Protein AF-R5EX04-F1 (afdb_monomer_lite)

Radius of gyration: 24.16 Å; chains: 1; bounding box: 54×34×75 Å

Structure (mmCIF, N/CA/C/O backbone):
data_AF-R5EX04-F1
#
_entry.id   AF-R5EX04-F1
#
loop_
_atom_site.group_PDB
_atom_site.id
_atom_site.type_symbol
_atom_site.label_atom_id
_atom_site.label_alt_id
_atom_site.label_comp_id
_atom_site.label_asym_id
_atom_site.label_entity_id
_atom_site.label_seq_id
_atom_site.pdbx_PDB_ins_code
_atom_site.Cartn_x
_atom_site.Cartn_y
_atom_site.Cartn_z
_atom_site.occupancy
_atom_site.B_iso_or_equiv
_atom_site.auth_seq_id
_atom_site.auth_comp_id
_atom_site.auth_asym_id
_atom_site.auth_atom_id
_atom_site.pdbx_PDB_model_num
ATOM 1 N N . MET A 1 1 ? -19.124 -21.728 32.847 1.00 30.69 1 MET A N 1
ATOM 2 C CA . MET A 1 1 ? -18.753 -20.774 33.914 1.00 30.69 1 MET A CA 1
ATOM 3 C C . MET A 1 1 ? -17.650 -19.869 33.373 1.00 30.69 1 MET A C 1
ATOM 5 O O . MET A 1 1 ? -16.555 -20.354 33.131 1.00 30.69 1 MET A O 1
ATOM 9 N N . ARG A 1 2 ? -17.953 -18.605 33.055 1.00 25.19 2 ARG A N 1
ATOM 10 C CA . ARG A 1 2 ? -16.965 -17.617 32.587 1.00 25.19 2 ARG A CA 1
ATOM 11 C C . ARG A 1 2 ? -17.004 -16.431 33.539 1.00 25.19 2 ARG A C 1
ATOM 13 O O . ARG A 1 2 ? -18.057 -15.840 33.743 1.00 25.19 2 ARG A O 1
ATOM 20 N N . PHE A 1 3 ? -15.861 -16.160 34.154 1.00 28.59 3 PHE A N 1
ATOM 21 C CA . PHE A 1 3 ? -15.662 -15.040 35.058 1.00 28.59 3 PHE A CA 1
ATOM 22 C C . PHE A 1 3 ? -15.742 -13.732 34.270 1.00 28.59 3 PHE A C 1
ATOM 24 O O . PHE A 1 3 ? -14.976 -13.536 33.329 1.00 28.59 3 PHE A O 1
ATOM 31 N N . ILE A 1 4 ? -16.628 -12.830 34.685 1.00 27.25 4 ILE A N 1
ATOM 32 C CA . ILE A 1 4 ? -16.554 -11.414 34.334 1.00 27.25 4 ILE A CA 1
ATOM 33 C C . ILE A 1 4 ? -16.257 -10.697 35.648 1.00 27.25 4 ILE A C 1
ATOM 35 O O . ILE A 1 4 ? -17.147 -10.425 36.448 1.00 27.25 4 ILE A O 1
ATOM 39 N N . TYR A 1 5 ? -14.972 -10.461 35.915 1.00 30.53 5 TYR A N 1
ATOM 40 C CA . TYR A 1 5 ? -14.568 -9.501 36.945 1.00 30.53 5 TYR A CA 1
ATOM 41 C C . TYR A 1 5 ? -15.191 -8.154 36.613 1.00 30.53 5 TYR A C 1
ATOM 43 O O . TYR A 1 5 ? -15.241 -7.865 35.427 1.00 30.53 5 TYR A O 1
ATOM 51 N N . SER A 1 6 ? -15.581 -7.360 37.619 1.00 36.94 6 SER A N 1
ATOM 52 C CA . SER A 1 6 ? -15.947 -5.920 37.619 1.00 36.94 6 SER A CA 1
ATOM 53 C C . SER A 1 6 ? -14.731 -5.046 38.022 1.00 36.94 6 SER A C 1
ATOM 55 O O . SER A 1 6 ? -13.766 -5.618 38.525 1.00 36.94 6 SER A O 1
ATOM 57 N N . ILE A 1 7 ? -14.758 -3.724 37.739 1.00 32.72 7 ILE A N 1
ATOM 58 C CA . ILE A 1 7 ? -13.859 -2.598 38.140 1.00 32.72 7 ILE A CA 1
ATOM 59 C C . ILE A 1 7 ? -13.270 -1.769 36.965 1.00 32.72 7 ILE A C 1
ATOM 61 O O . ILE A 1 7 ? -12.387 -2.266 36.270 1.00 32.72 7 ILE A O 1
ATOM 65 N N . LYS A 1 8 ? -13.799 -0.532 36.831 1.00 39.31 8 LYS A N 1
ATOM 66 C CA . LYS A 1 8 ? -13.327 0.749 36.227 1.00 39.31 8 LYS A CA 1
ATOM 67 C C . LYS A 1 8 ? -12.590 0.722 34.868 1.00 39.31 8 LYS A C 1
ATOM 69 O O . LYS A 1 8 ? -11.601 0.019 34.725 1.00 39.31 8 LYS A O 1
ATOM 74 N N . ASP A 1 9 ? -13.107 1.507 33.915 1.00 49.56 9 ASP A N 1
ATOM 75 C CA . ASP A 1 9 ? -12.628 1.763 32.540 1.00 49.56 9 ASP A CA 1
ATOM 76 C C . ASP A 1 9 ? -12.373 0.488 31.720 1.00 49.56 9 ASP A C 1
ATOM 78 O O . ASP A 1 9 ? -11.258 -0.025 31.630 1.00 49.56 9 ASP A O 1
ATOM 82 N N . ARG A 1 10 ? -13.432 -0.098 31.152 1.00 62.53 10 ARG A N 1
ATOM 83 C CA . ARG A 1 10 ? -13.381 -1.468 30.622 1.00 62.53 10 ARG A CA 1
ATOM 84 C C . ARG A 1 10 ? -13.646 -1.539 29.135 1.00 62.53 10 ARG A C 1
ATOM 86 O O . ARG A 1 10 ? -14.784 -1.394 28.710 1.00 62.53 10 ARG A O 1
ATOM 93 N N . CYS A 1 11 ? -12.597 -1.887 28.393 1.00 66.94 11 CYS A N 1
ATOM 94 C CA . CYS A 1 11 ? -12.713 -2.597 27.126 1.00 66.94 11 CYS A CA 1
ATOM 95 C C . CYS A 1 11 ? -12.730 -4.110 27.408 1.00 66.94 11 CYS A C 1
ATOM 97 O O . CYS A 1 11 ? -11.732 -4.671 27.875 1.00 66.94 11 CYS A O 1
ATOM 99 N N . ILE A 1 12 ? -13.846 -4.786 27.133 1.00 70.25 12 ILE A N 1
ATOM 100 C CA . ILE A 1 12 ? -13.977 -6.244 27.290 1.00 70.25 12 ILE A CA 1
ATOM 101 C C . ILE A 1 12 ? -14.098 -6.885 25.911 1.00 70.25 12 ILE A C 1
ATOM 103 O O . ILE A 1 12 ? -14.945 -6.499 25.113 1.00 70.25 12 ILE A O 1
ATOM 107 N N . TYR A 1 13 ? -13.258 -7.888 25.643 1.00 65.44 13 TYR A N 1
ATOM 108 C CA . TYR A 1 13 ? -13.402 -8.727 24.456 1.00 65.44 13 TYR A CA 1
ATOM 109 C C . TYR A 1 13 ? -14.338 -9.902 24.738 1.00 65.44 13 TYR A C 1
ATOM 111 O O . TYR A 1 13 ? -14.051 -10.752 25.590 1.00 65.44 13 TYR A O 1
ATOM 119 N N . THR A 1 14 ? -15.423 -9.987 23.975 1.00 68.19 14 THR A N 1
ATOM 120 C CA . THR A 1 14 ? -16.420 -11.051 24.083 1.00 68.19 14 THR A CA 1
ATOM 121 C C . THR A 1 14 ? -16.248 -12.030 22.927 1.00 68.19 14 THR A C 1
ATOM 123 O O . THR A 1 14 ? -16.808 -11.859 2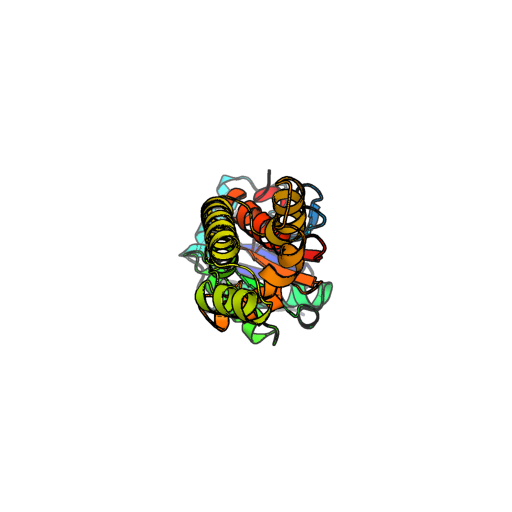1.848 1.00 68.19 14 THR A O 1
ATOM 126 N N . GLN A 1 15 ? -15.498 -13.111 23.173 1.00 61.12 15 GLN A N 1
ATOM 127 C CA . GLN A 1 15 ? -15.142 -14.122 22.163 1.00 61.12 15 GLN A CA 1
ATOM 128 C C . GLN A 1 15 ? -16.352 -14.777 21.468 1.00 61.12 15 GLN A C 1
ATOM 130 O O . GLN A 1 15 ? -16.234 -15.216 20.333 1.00 61.12 15 GLN A O 1
ATOM 135 N N . ILE A 1 16 ? -17.507 -14.877 22.138 1.00 63.66 16 ILE A N 1
ATOM 136 C CA . ILE A 1 16 ? -18.717 -15.493 21.555 1.00 63.66 16 ILE A CA 1
ATOM 137 C C . ILE A 1 16 ? -19.293 -14.617 20.435 1.00 63.66 16 ILE A C 1
ATOM 139 O O . ILE A 1 16 ? -19.845 -15.140 19.475 1.00 63.66 16 ILE A O 1
ATOM 143 N N . LEU A 1 17 ? -19.143 -13.297 20.554 1.00 59.22 17 LEU A N 1
ATOM 144 C CA . LEU A 1 17 ? -19.713 -12.317 19.633 1.00 59.22 17 LEU A CA 1
ATOM 145 C C . LEU A 1 17 ? -18.655 -11.700 18.706 1.00 59.22 17 LEU A C 1
ATOM 147 O O . LEU A 1 17 ? -19.006 -10.862 17.884 1.00 59.22 17 LEU A O 1
ATOM 151 N N . ASN A 1 18 ? -17.375 -12.085 18.851 1.00 67.94 18 ASN A N 1
ATOM 152 C CA . ASN A 1 18 ? -16.225 -11.401 18.245 1.00 67.94 18 ASN A CA 1
ATOM 153 C C . ASN A 1 18 ? -16.370 -9.871 18.348 1.00 67.94 18 ASN A C 1
ATOM 155 O O . ASN A 1 18 ? -16.254 -9.154 17.356 1.00 67.94 18 ASN A O 1
ATOM 159 N N . ALA A 1 19 ? -16.681 -9.392 19.554 1.00 72.38 19 ALA A N 1
ATOM 160 C CA . ALA A 1 19 ? -17.053 -8.007 19.799 1.00 72.38 19 ALA A CA 1
ATOM 161 C C . ALA A 1 19 ? -16.239 -7.385 20.935 1.00 72.38 19 ALA A C 1
ATOM 163 O O . ALA A 1 19 ? -15.812 -8.088 21.859 1.00 72.38 19 ALA A O 1
ATOM 164 N N . PHE A 1 20 ? -16.069 -6.066 20.876 1.00 76.00 20 PHE A N 1
ATOM 165 C CA . PHE A 1 20 ? -15.473 -5.274 21.952 1.00 76.00 20 PHE A CA 1
ATOM 166 C C . PHE A 1 20 ? -16.528 -4.383 22.588 1.00 76.00 20 PHE A C 1
ATOM 168 O O . PHE A 1 20 ? -17.275 -3.716 21.878 1.00 76.00 20 PHE A O 1
ATOM 175 N N . GLU A 1 21 ? -16.584 -4.387 23.915 1.00 77.44 21 GLU A N 1
ATOM 176 C CA . GLU A 1 21 ? -17.534 -3.605 24.703 1.00 77.44 21 GLU A CA 1
ATOM 177 C C . GLU A 1 21 ? -16.802 -2.528 25.499 1.00 77.44 21 GLU A C 1
ATOM 179 O O . GLU A 1 21 ? -15.841 -2.847 26.203 1.00 77.44 21 GLU A O 1
ATOM 184 N N . PHE A 1 22 ? -17.273 -1.282 25.400 1.00 75.81 22 PHE A N 1
ATOM 185 C CA . PHE A 1 22 ? -16.711 -0.114 26.082 1.00 75.81 22 PHE A CA 1
ATOM 186 C C . PHE A 1 22 ? -17.739 0.514 27.019 1.00 75.81 22 PHE A C 1
ATOM 188 O O . PHE A 1 22 ? -18.866 0.790 26.610 1.00 75.81 22 PHE A O 1
ATOM 195 N N . ASP A 1 23 ? -17.330 0.781 28.257 1.00 74.38 23 ASP A N 1
ATOM 196 C CA . ASP A 1 23 ? -18.069 1.599 29.224 1.00 74.38 23 ASP A CA 1
ATOM 197 C C . ASP A 1 23 ? -17.293 2.903 29.448 1.00 74.38 23 ASP A C 1
ATOM 199 O O . ASP A 1 23 ? -16.261 2.879 30.115 1.00 74.38 23 ASP A O 1
ATOM 203 N N . LEU A 1 24 ? -17.746 4.002 28.828 1.00 70.50 24 LEU A N 1
ATOM 204 C CA . LEU A 1 24 ? -17.022 5.285 28.792 1.00 70.50 24 LEU A CA 1
ATOM 205 C C . LEU A 1 24 ? -17.552 6.341 29.774 1.00 70.50 24 LEU A C 1
ATOM 207 O O . LEU A 1 24 ? -16.845 7.299 30.073 1.00 70.50 24 LEU A O 1
ATOM 211 N N . GLU A 1 25 ? -18.808 6.236 30.220 1.00 65.19 25 GLU A N 1
ATOM 212 C CA . GLU A 1 25 ? -19.460 7.306 30.999 1.00 65.19 25 GLU A CA 1
ATOM 213 C C . GLU A 1 25 ? -19.629 6.965 32.483 1.00 65.19 25 GLU A C 1
ATOM 215 O O . GLU A 1 25 ? -19.899 7.872 33.268 1.00 65.19 25 GLU A O 1
ATOM 220 N N . HIS A 1 26 ? -19.471 5.695 32.884 1.00 61.34 26 HIS A N 1
ATOM 221 C CA . HIS A 1 26 ? -19.483 5.233 34.283 1.00 61.34 26 HIS A CA 1
ATOM 222 C C . HIS A 1 26 ? -20.632 5.784 35.151 1.00 61.34 26 HIS A C 1
ATOM 224 O O . HIS A 1 26 ? -20.524 5.858 36.376 1.00 61.34 26 HIS A O 1
ATOM 230 N N . ASN A 1 27 ? -21.751 6.175 34.536 1.00 58.12 27 ASN A N 1
ATOM 231 C CA . ASN A 1 27 ? -22.823 6.935 35.182 1.00 58.12 27 ASN A CA 1
ATOM 232 C C . ASN A 1 27 ? -23.981 6.048 35.670 1.00 58.12 27 ASN A C 1
ATOM 234 O O . ASN A 1 27 ? -25.066 6.545 35.960 1.00 58.12 27 ASN A O 1
ATOM 238 N N . GLY A 1 28 ? -23.781 4.728 35.732 1.00 46.47 28 GLY A N 1
ATOM 239 C CA . GLY A 1 28 ? -24.810 3.764 36.137 1.00 46.47 28 GLY A CA 1
ATOM 240 C C . GLY A 1 28 ? -25.895 3.505 35.083 1.00 46.47 28 GLY A C 1
ATOM 241 O O . GLY A 1 28 ? -26.662 2.558 35.234 1.00 46.47 28 GLY A O 1
ATOM 242 N N . THR A 1 29 ? -25.921 4.273 33.990 1.00 49.56 29 THR A N 1
ATOM 243 C CA . THR A 1 29 ? -26.667 3.935 32.776 1.00 49.56 29 THR A CA 1
ATOM 244 C C . THR A 1 29 ? -25.702 3.165 31.885 1.00 49.56 29 THR A C 1
ATOM 246 O O . THR A 1 29 ? -24.691 3.715 31.457 1.00 49.56 29 THR A O 1
ATOM 249 N N . ILE A 1 30 ? -25.956 1.879 31.642 1.00 50.09 30 ILE A N 1
ATOM 250 C CA . ILE A 1 30 ? -25.080 1.041 30.812 1.00 50.09 30 ILE A CA 1
ATOM 251 C C . ILE A 1 30 ? -25.206 1.511 29.356 1.00 50.09 30 ILE A C 1
ATOM 253 O O . ILE A 1 30 ? -25.991 0.976 28.579 1.00 50.09 30 ILE A O 1
ATOM 257 N N . LYS A 1 31 ? -24.460 2.551 28.981 1.00 59.53 31 LYS A N 1
ATOM 258 C CA . LYS A 1 31 ? -24.212 2.900 27.583 1.00 59.53 31 LYS A CA 1
ATOM 259 C C . LYS A 1 31 ? -22.979 2.136 27.135 1.00 59.53 31 LYS A C 1
ATOM 261 O O . LYS A 1 31 ? -21.886 2.687 27.034 1.00 59.53 31 LYS A O 1
ATOM 266 N N . THR A 1 32 ? -23.156 0.834 26.949 1.00 66.44 32 THR A N 1
ATOM 267 C CA . THR A 1 32 ? -22.117 -0.001 26.359 1.00 66.44 32 THR A CA 1
ATOM 268 C C . THR A 1 32 ? -22.063 0.284 24.871 1.00 66.44 32 THR A C 1
ATOM 270 O O . THR A 1 32 ? -23.057 0.118 24.169 1.00 66.44 32 THR A O 1
ATOM 273 N N . ILE A 1 33 ? -20.897 0.697 24.388 1.00 72.94 33 ILE A N 1
ATOM 274 C CA . ILE A 1 33 ? -20.631 0.745 22.955 1.00 72.94 33 ILE A CA 1
ATOM 275 C C . ILE A 1 33 ? -20.093 -0.619 22.560 1.00 72.94 33 ILE A C 1
ATOM 277 O O . ILE A 1 33 ? -19.127 -1.092 23.163 1.00 72.94 33 ILE A O 1
ATOM 281 N N . ARG A 1 34 ? -20.712 -1.248 21.561 1.00 76.62 34 ARG A N 1
ATOM 282 C CA . ARG A 1 34 ? -20.235 -2.510 21.007 1.00 76.62 34 ARG A CA 1
ATOM 283 C C . ARG A 1 34 ? -19.673 -2.305 19.605 1.00 76.62 34 ARG A C 1
ATOM 285 O O . ARG A 1 34 ? -20.347 -1.759 18.736 1.00 76.62 34 ARG A O 1
ATOM 292 N N . LEU A 1 35 ? -18.453 -2.794 19.402 1.00 75.31 35 LEU A N 1
ATOM 293 C CA . LEU A 1 35 ? -17.852 -2.986 18.087 1.00 75.31 35 LEU A CA 1
ATOM 294 C C . LEU A 1 35 ? -18.138 -4.408 17.598 1.00 75.31 35 LEU A C 1
ATOM 296 O O . LEU A 1 35 ? -17.846 -5.366 18.314 1.00 75.31 35 LEU A O 1
ATOM 300 N N . THR A 1 36 ? -18.684 -4.554 16.394 1.00 77.62 36 THR A N 1
ATOM 301 C CA . THR A 1 36 ? -19.058 -5.838 15.777 1.00 77.62 36 THR A CA 1
ATOM 302 C C . THR A 1 36 ? -18.332 -6.035 14.453 1.00 77.62 36 THR A C 1
ATOM 304 O O . THR A 1 36 ? -18.036 -5.067 13.765 1.00 77.62 36 THR A O 1
ATOM 307 N N . LYS A 1 37 ? -18.021 -7.279 14.080 1.00 82.69 37 LYS A N 1
ATOM 308 C CA . LYS A 1 37 ? -17.374 -7.576 12.792 1.00 82.69 37 LYS A CA 1
ATOM 309 C C . LYS A 1 37 ? -18.297 -7.202 11.623 1.00 82.69 37 LYS A C 1
ATOM 311 O O . LYS A 1 37 ? -19.444 -7.644 11.593 1.00 82.69 37 LYS A O 1
ATOM 316 N N . GLU A 1 38 ? -17.773 -6.486 10.635 1.00 83.06 38 GLU A N 1
ATOM 317 C CA . GLU A 1 38 ? -18.432 -6.223 9.352 1.00 83.06 38 GLU A CA 1
ATOM 318 C C . GLU A 1 38 ? -17.493 -6.570 8.193 1.00 83.06 38 GLU A C 1
ATOM 320 O O . GLU A 1 38 ? -16.288 -6.319 8.257 1.00 83.06 38 GLU A O 1
ATOM 325 N N . ILE A 1 39 ? -18.060 -7.184 7.154 1.00 85.38 39 ILE A N 1
ATOM 326 C CA . ILE A 1 39 ? -17.364 -7.500 5.910 1.00 85.38 39 ILE A CA 1
ATOM 327 C C . ILE A 1 39 ? -18.203 -6.940 4.771 1.00 85.38 39 ILE A C 1
ATOM 329 O O . ILE A 1 39 ? -19.374 -7.298 4.649 1.00 85.38 39 ILE A O 1
ATOM 333 N N . ASP A 1 40 ? -17.600 -6.093 3.948 1.00 85.12 40 ASP A N 1
ATOM 334 C CA . ASP A 1 40 ? -18.248 -5.451 2.810 1.00 85.12 40 ASP A CA 1
ATOM 335 C C . ASP A 1 40 ? -17.366 -5.578 1.567 1.00 85.12 40 ASP A C 1
ATOM 337 O O . ASP A 1 40 ? -16.166 -5.315 1.607 1.00 85.12 40 ASP A O 1
ATOM 341 N N . MET A 1 41 ? -17.961 -5.938 0.433 1.00 84.88 41 MET A N 1
ATOM 342 C CA . MET A 1 41 ? -17.296 -5.852 -0.866 1.00 84.88 41 MET A CA 1
ATOM 343 C C . MET A 1 41 ? -17.619 -4.491 -1.487 1.00 84.88 41 MET A C 1
ATOM 345 O O . MET A 1 41 ? -18.794 -4.153 -1.636 1.00 84.88 41 MET A O 1
ATOM 349 N N . ILE A 1 42 ? -16.597 -3.697 -1.829 1.00 80.38 42 ILE A N 1
ATOM 350 C CA . ILE A 1 42 ? -16.790 -2.363 -2.422 1.00 80.38 42 ILE A CA 1
ATOM 351 C C . ILE A 1 42 ? -16.103 -2.297 -3.787 1.00 80.38 42 ILE A C 1
ATOM 353 O O . ILE A 1 42 ? -14.888 -2.125 -3.899 1.00 80.38 42 ILE A O 1
ATOM 357 N N . ASP A 1 43 ? -16.914 -2.363 -4.840 1.00 78.00 43 ASP A N 1
ATOM 358 C CA . ASP A 1 43 ? -16.443 -2.375 -6.230 1.00 78.00 43 ASP A CA 1
ATOM 359 C C . ASP A 1 43 ? -15.933 -1.016 -6.723 1.00 78.00 43 ASP A C 1
ATOM 361 O O . ASP A 1 43 ? -15.168 -0.959 -7.685 1.00 78.00 43 ASP A O 1
ATOM 365 N N . ALA A 1 44 ? -16.292 0.085 -6.049 1.00 75.81 44 ALA A N 1
ATOM 366 C CA . ALA A 1 44 ? -15.849 1.437 -6.410 1.00 75.81 44 ALA A CA 1
ATOM 367 C C . ALA A 1 44 ? -14.313 1.602 -6.416 1.00 75.81 44 ALA A C 1
ATOM 369 O O . ALA A 1 44 ? -13.801 2.540 -7.027 1.00 75.81 44 ALA A O 1
ATOM 370 N N . TYR A 1 45 ? -13.581 0.681 -5.776 1.00 69.06 45 TYR A N 1
ATOM 371 C CA . TYR A 1 45 ? -12.114 0.637 -5.737 1.00 69.06 45 TYR A CA 1
ATOM 372 C C . TYR A 1 45 ? -11.502 -0.518 -6.549 1.00 69.06 45 TYR A C 1
ATOM 374 O O . TYR A 1 45 ? -10.299 -0.760 -6.438 1.00 69.06 45 TYR A O 1
ATOM 382 N N . ALA A 1 46 ? -12.311 -1.195 -7.381 1.00 70.12 46 ALA A N 1
ATOM 383 C CA . ALA A 1 46 ? -12.023 -2.466 -8.058 1.00 70.12 46 ALA A CA 1
ATOM 384 C C . ALA A 1 46 ? -11.745 -3.601 -7.056 1.00 70.12 46 ALA A C 1
ATOM 386 O O . ALA A 1 46 ? -11.007 -3.394 -6.096 1.00 70.12 46 ALA A O 1
ATOM 387 N N . PRO A 1 47 ? -12.325 -4.795 -7.258 1.00 78.69 47 PRO A N 1
ATOM 388 C CA . PRO A 1 47 ? -12.832 -5.652 -6.184 1.00 78.69 47 PRO A CA 1
ATOM 389 C C . PRO A 1 47 ? -11.909 -5.658 -4.962 1.00 78.69 47 PRO A C 1
ATOM 391 O O . PRO A 1 47 ? -10.798 -6.192 -4.990 1.00 78.69 47 PRO A O 1
ATOM 394 N N . CYS A 1 48 ? -12.360 -4.953 -3.927 1.00 86.31 48 CYS A N 1
ATOM 395 C CA . CYS A 1 48 ? -11.722 -4.899 -2.624 1.00 86.31 48 CYS A CA 1
ATOM 396 C C . CYS A 1 48 ? -12.722 -5.453 -1.618 1.00 86.31 48 CYS A C 1
ATOM 398 O O . CYS A 1 48 ? -13.881 -5.023 -1.584 1.00 86.31 48 CYS A O 1
ATOM 400 N N . THR A 1 49 ? -12.258 -6.377 -0.788 1.00 88.62 49 THR A N 1
ATOM 401 C CA . THR A 1 49 ? -13.041 -6.874 0.339 1.00 88.62 49 THR A CA 1
ATOM 402 C C . THR A 1 49 ? -12.566 -6.149 1.576 1.00 88.62 49 THR A C 1
ATOM 404 O O . THR A 1 49 ? -11.407 -6.243 1.974 1.00 88.62 49 THR A O 1
ATOM 407 N N . PHE A 1 50 ? -13.469 -5.405 2.184 1.00 87.06 50 PHE A N 1
ATOM 408 C CA . PHE A 1 50 ? -13.215 -4.697 3.413 1.00 87.06 50 PHE A CA 1
ATOM 409 C C . PHE A 1 50 ? -13.677 -5.545 4.580 1.00 87.06 50 PHE A C 1
ATOM 411 O O . PHE A 1 50 ? -14.791 -6.057 4.588 1.00 87.06 50 PHE A O 1
ATOM 418 N N . PHE A 1 51 ? -12.815 -5.677 5.571 1.00 86.31 51 PHE A N 1
ATOM 419 C CA . PHE A 1 51 ? -13.075 -6.409 6.793 1.00 86.31 51 PHE A CA 1
ATOM 420 C C . PHE A 1 51 ? -12.720 -5.491 7.953 1.00 86.31 51 PHE A C 1
ATOM 422 O O . PHE A 1 51 ? -11.630 -4.932 7.995 1.00 86.31 51 PHE A O 1
ATOM 429 N N . GLY A 1 52 ? -13.605 -5.327 8.923 1.00 84.69 52 GLY A N 1
ATOM 430 C CA . GLY A 1 52 ? -13.318 -4.456 10.054 1.00 84.69 52 GLY A CA 1
ATOM 431 C C . GLY A 1 52 ? -14.336 -4.589 11.163 1.00 84.69 52 GLY A C 1
ATOM 432 O O . GLY A 1 52 ? -15.123 -5.537 11.209 1.00 84.69 52 GLY A O 1
ATOM 433 N N . TYR A 1 53 ? -14.308 -3.623 12.069 1.00 80.62 53 TYR A N 1
ATOM 434 C CA . TYR A 1 53 ? -15.233 -3.552 13.190 1.00 80.62 53 TYR A CA 1
ATOM 435 C C . TYR A 1 53 ? -16.134 -2.336 13.039 1.00 80.62 53 TYR A C 1
ATOM 437 O O . TYR A 1 53 ? -15.619 -1.235 13.019 1.00 80.62 53 TYR A O 1
ATOM 445 N N . LYS A 1 54 ? -17.454 -2.498 13.004 1.00 82.19 54 LYS A N 1
ATOM 446 C CA . LYS A 1 54 ? -18.407 -1.383 13.037 1.00 82.19 54 LYS A CA 1
ATOM 447 C C . LYS A 1 54 ? -18.958 -1.127 14.426 1.00 82.19 54 LYS A C 1
ATOM 449 O O . LYS A 1 54 ? -19.141 -2.070 15.201 1.00 82.19 54 LYS A O 1
ATOM 454 N N . PHE A 1 55 ? -19.324 0.115 14.703 1.00 81.44 55 PHE A N 1
ATOM 455 C CA . PHE A 1 55 ? -20.217 0.420 15.818 1.00 81.44 55 PHE A CA 1
ATOM 456 C C . PHE A 1 55 ? -21.616 -0.176 15.575 1.00 81.44 55 PHE A C 1
ATOM 458 O O . PHE A 1 55 ? -22.063 -0.283 14.434 1.00 81.44 55 PHE A O 1
ATOM 465 N N . GLU A 1 56 ? -22.321 -0.577 16.638 1.00 82.25 56 GLU A N 1
ATOM 466 C CA . GLU A 1 56 ? -23.751 -0.910 16.529 1.00 82.25 56 GLU A CA 1
ATOM 467 C C . GLU A 1 56 ? -24.559 0.293 15.995 1.00 82.25 56 GLU A C 1
ATOM 469 O O . GLU A 1 56 ? -24.283 1.446 16.336 1.00 82.25 56 GLU A O 1
ATOM 474 N N . ASP A 1 57 ? -25.589 0.021 15.186 1.00 79.69 57 ASP A N 1
ATOM 475 C CA . ASP A 1 57 ? -26.307 1.040 14.399 1.00 79.69 57 ASP A CA 1
ATOM 476 C C . ASP A 1 57 ? -26.900 2.182 15.250 1.00 79.69 57 ASP A C 1
ATOM 478 O O . ASP A 1 57 ? -27.010 3.318 14.792 1.00 79.69 57 ASP A O 1
ATOM 482 N N . ASN A 1 58 ? -27.232 1.902 16.515 1.00 81.44 58 ASN A N 1
ATOM 483 C CA . ASN A 1 58 ? -27.879 2.844 17.434 1.00 81.44 58 ASN A CA 1
ATOM 484 C C . ASN A 1 58 ? -26.902 3.713 18.247 1.00 81.44 58 ASN A C 1
ATOM 486 O O . ASN A 1 58 ? -27.338 4.455 19.128 1.00 81.44 58 ASN A O 1
ATOM 490 N N . ILE A 1 59 ? -25.592 3.620 18.002 1.00 78.75 59 ILE A N 1
ATOM 491 C CA . ILE A 1 59 ? -24.600 4.457 18.687 1.00 78.75 59 ILE A CA 1
ATOM 492 C C . ILE A 1 59 ? -24.488 5.801 17.964 1.00 78.75 59 ILE A C 1
ATOM 494 O O . ILE A 1 59 ? -24.184 5.839 16.770 1.00 78.75 59 ILE A O 1
ATOM 498 N N . ASP A 1 60 ? -24.702 6.905 18.680 1.00 81.75 60 ASP A N 1
ATOM 499 C CA . ASP A 1 60 ? -24.583 8.254 18.122 1.00 81.75 60 ASP A CA 1
ATOM 500 C C . ASP A 1 60 ? -23.123 8.663 17.848 1.00 81.75 60 ASP A C 1
ATOM 502 O O . ASP A 1 60 ? -22.182 8.148 18.453 1.00 81.75 60 ASP A O 1
ATOM 506 N N . GLU A 1 61 ? -22.933 9.623 16.939 1.00 80.06 61 GLU A N 1
ATOM 507 C CA . GLU A 1 61 ? -21.614 10.096 16.493 1.00 80.06 61 GLU A CA 1
ATOM 508 C C . GLU A 1 61 ? -20.740 10.625 17.644 1.00 80.06 61 GLU A C 1
ATOM 510 O O . GLU A 1 61 ? -19.525 10.420 17.650 1.00 80.06 61 GLU A O 1
ATOM 515 N N . THR A 1 62 ? -21.344 11.251 18.660 1.00 81.88 62 THR A N 1
ATOM 516 C CA . THR A 1 62 ? -20.594 11.787 19.805 1.00 81.88 62 THR A CA 1
ATOM 517 C C . THR A 1 62 ? -20.002 10.651 20.633 1.00 81.88 62 THR A C 1
ATOM 519 O O . THR A 1 62 ? -18.835 10.714 21.024 1.00 81.88 62 THR A O 1
ATOM 522 N N . LEU A 1 63 ? -20.775 9.592 20.881 1.00 79.19 63 LEU A N 1
ATOM 523 C CA . LEU A 1 63 ? -20.298 8.390 21.562 1.00 79.19 63 LEU A CA 1
ATOM 524 C C . LEU A 1 63 ? -19.259 7.624 20.737 1.00 79.19 63 LEU A C 1
ATOM 526 O O . LEU A 1 63 ? -18.256 7.196 21.309 1.00 79.19 63 LEU A O 1
ATOM 530 N N . ARG A 1 64 ? -19.442 7.502 19.413 1.00 78.50 64 ARG A N 1
ATOM 531 C CA . ARG A 1 64 ? -18.430 6.887 18.528 1.00 78.50 64 ARG A CA 1
ATOM 532 C C . ARG A 1 64 ? -17.104 7.627 18.628 1.00 78.50 64 ARG A C 1
ATOM 534 O O . ARG A 1 64 ? -16.079 7.006 18.889 1.00 78.50 64 ARG A O 1
ATOM 541 N N . LYS A 1 65 ? -17.133 8.959 18.528 1.00 79.00 65 LYS A N 1
ATOM 542 C CA . LYS A 1 65 ? -15.934 9.790 18.660 1.00 79.00 65 LYS A CA 1
ATOM 543 C C . LYS A 1 65 ? -15.255 9.609 20.017 1.00 79.00 65 LYS A C 1
ATOM 545 O O . LYS A 1 65 ? -14.059 9.356 20.055 1.00 79.00 65 LYS A O 1
ATOM 550 N N . LYS A 1 66 ? -16.011 9.638 21.123 1.00 78.69 66 LYS A N 1
ATOM 551 C CA . LYS A 1 66 ? -15.457 9.364 22.464 1.00 78.69 66 LYS A CA 1
ATOM 552 C C . LYS A 1 66 ? -14.795 7.984 22.549 1.00 78.69 66 LYS A C 1
ATOM 554 O O . LYS A 1 66 ? -13.777 7.847 23.221 1.00 78.69 66 LYS A O 1
ATOM 559 N N . ALA A 1 67 ? -15.366 6.968 21.900 1.00 78.88 67 ALA A N 1
ATOM 560 C CA . ALA A 1 67 ? -14.793 5.626 21.876 1.00 78.88 67 ALA A CA 1
ATOM 561 C C . ALA A 1 67 ? -13.475 5.581 21.102 1.00 78.88 67 ALA A C 1
ATOM 563 O O . ALA A 1 67 ? -12.514 5.018 21.618 1.00 78.88 67 ALA A O 1
ATOM 564 N N . ILE A 1 68 ? -13.422 6.200 19.917 1.00 77.94 68 ILE A N 1
ATOM 565 C CA . ILE A 1 68 ? -12.205 6.325 19.098 1.00 77.94 68 ILE A CA 1
ATOM 566 C C . ILE A 1 68 ? -11.125 7.096 19.870 1.00 77.94 68 ILE A C 1
ATOM 568 O O . ILE A 1 68 ? -10.003 6.614 20.010 1.00 77.94 68 ILE A O 1
ATOM 572 N N . ASP A 1 69 ? -11.481 8.235 20.467 1.00 78.19 69 ASP A N 1
ATOM 573 C CA . ASP A 1 69 ? -10.561 9.051 21.264 1.00 78.19 69 ASP A CA 1
ATOM 574 C C . ASP A 1 69 ? -10.008 8.255 22.463 1.00 78.19 69 ASP A C 1
ATOM 576 O O . ASP A 1 69 ? -8.807 8.289 22.746 1.00 78.19 69 ASP A O 1
ATOM 580 N N . TYR A 1 70 ? -10.861 7.500 23.167 1.00 78.44 70 TYR A N 1
ATOM 581 C CA . TYR A 1 70 ? -10.449 6.634 24.278 1.00 78.44 70 TYR A CA 1
ATOM 582 C C . TYR A 1 70 ? -9.482 5.540 23.815 1.00 78.44 70 TYR A C 1
ATOM 584 O O . TYR A 1 70 ? -8.439 5.314 24.436 1.00 78.44 70 TYR A O 1
ATOM 592 N N . LEU A 1 71 ? -9.824 4.895 22.703 1.00 76.50 71 LEU A N 1
ATOM 593 C CA . LEU A 1 71 ? -9.032 3.886 22.020 1.00 76.50 71 LEU A CA 1
ATOM 594 C C . LEU A 1 71 ? -7.622 4.414 21.690 1.00 76.50 71 LEU A C 1
ATOM 596 O O . LEU A 1 71 ? -6.641 3.734 21.991 1.00 76.50 71 LEU A O 1
ATOM 600 N N . GLU A 1 72 ? -7.500 5.633 21.162 1.00 75.06 72 GLU A N 1
ATOM 601 C CA . GLU A 1 72 ? -6.216 6.236 20.768 1.00 75.06 72 GLU A CA 1
ATOM 602 C C . GLU A 1 72 ? -5.375 6.724 21.953 1.00 75.06 72 GLU A C 1
ATOM 604 O O . GLU A 1 72 ? -4.150 6.540 21.997 1.00 75.06 72 GLU A O 1
ATOM 609 N N . THR A 1 73 ? -6.019 7.381 22.917 1.00 76.56 73 THR A N 1
ATOM 610 C CA . THR A 1 73 ? -5.313 8.213 23.904 1.00 76.56 73 THR A CA 1
ATOM 611 C C . THR A 1 73 ? -5.236 7.589 25.287 1.00 76.56 73 THR A C 1
ATOM 613 O O . THR A 1 73 ? -4.250 7.789 25.997 1.00 76.56 73 THR A O 1
ATOM 616 N N . SER A 1 74 ? -6.257 6.826 25.671 1.00 74.50 74 SER A N 1
ATOM 617 C CA . SER A 1 74 ? -6.534 6.508 27.073 1.00 74.50 74 SER A CA 1
ATOM 618 C C . SER A 1 74 ? -6.447 5.015 27.381 1.00 74.50 74 SER A C 1
ATOM 620 O O . SER A 1 74 ? -6.260 4.642 28.539 1.00 74.50 74 SER A O 1
ATOM 622 N N . LEU A 1 75 ? -6.524 4.151 26.364 1.00 75.31 75 LEU A N 1
ATOM 623 C CA . LEU A 1 75 ? -6.411 2.712 26.557 1.00 75.31 75 LEU A CA 1
ATOM 624 C C . LEU A 1 75 ? -4.987 2.320 26.986 1.00 75.31 75 LEU A C 1
ATOM 626 O O . LEU A 1 75 ? -3.986 2.666 26.345 1.00 75.31 75 LEU A O 1
ATOM 630 N N . ASP A 1 76 ? -4.886 1.555 28.074 1.00 78.31 76 ASP A N 1
ATOM 631 C CA . ASP A 1 76 ? -3.600 1.051 28.538 1.00 78.31 76 ASP A CA 1
ATOM 632 C C . ASP A 1 76 ? -2.984 0.081 27.515 1.00 78.31 76 ASP A C 1
ATOM 634 O O . ASP A 1 76 ? -3.675 -0.662 26.813 1.00 78.31 76 ASP A O 1
ATOM 638 N N . TYR A 1 77 ? -1.651 0.053 27.451 1.00 76.94 77 TYR A N 1
ATOM 639 C CA . TYR A 1 77 ? -0.913 -0.725 26.453 1.00 76.94 77 TYR A CA 1
ATOM 640 C C . TYR A 1 77 ? -1.263 -2.220 26.460 1.00 76.94 77 TYR A C 1
ATOM 642 O O . TYR A 1 77 ? -1.304 -2.854 25.406 1.00 76.94 77 TYR A O 1
ATOM 650 N N . LYS A 1 78 ? -1.534 -2.805 27.634 1.00 79.75 78 LYS A N 1
ATOM 651 C CA . LYS A 1 78 ? -1.829 -4.236 27.758 1.00 79.75 78 LYS A CA 1
ATOM 652 C C . LYS A 1 78 ? -3.210 -4.549 27.192 1.00 79.75 78 LYS A C 1
ATOM 654 O O . LYS A 1 78 ? -3.359 -5.558 26.501 1.00 79.75 78 LYS A O 1
ATOM 659 N N . THR A 1 79 ? -4.205 -3.715 27.474 1.00 75.94 79 THR A N 1
ATOM 660 C CA . THR A 1 79 ? -5.554 -3.866 26.912 1.00 75.94 79 THR A CA 1
ATOM 661 C C . THR A 1 79 ? -5.557 -3.585 25.414 1.00 75.94 79 THR A C 1
ATOM 663 O O . THR A 1 79 ? -6.133 -4.362 24.654 1.00 75.94 79 THR A O 1
ATOM 666 N N . PHE A 1 80 ? -4.800 -2.586 24.968 1.00 75.69 80 PHE A N 1
ATOM 667 C CA . PHE A 1 80 ? -4.598 -2.296 23.552 1.00 75.69 80 PHE A CA 1
ATOM 668 C C . PHE A 1 80 ? -3.975 -3.475 22.789 1.00 75.69 80 PHE A C 1
ATOM 670 O O . PHE A 1 80 ? -4.491 -3.896 21.758 1.00 75.69 80 PHE A O 1
ATOM 677 N N . CYS A 1 81 ? -2.921 -4.095 23.333 1.00 77.19 81 CYS A N 1
ATOM 678 C CA . CYS A 1 81 ? -2.322 -5.303 22.756 1.00 77.19 81 CYS A CA 1
ATOM 679 C C . CYS A 1 81 ? -3.317 -6.469 22.653 1.00 77.19 81 CYS A C 1
ATOM 681 O O . CYS A 1 81 ? -3.255 -7.255 21.709 1.00 77.19 81 CYS A O 1
ATOM 683 N N . LYS A 1 82 ? -4.220 -6.621 23.632 1.00 78.38 82 LYS A N 1
ATOM 684 C CA . LYS A 1 82 ? -5.263 -7.659 23.588 1.00 78.38 82 LYS A CA 1
ATOM 685 C C . LYS A 1 82 ? -6.281 -7.381 22.491 1.00 78.38 82 LYS A C 1
ATOM 687 O O . LYS A 1 82 ? -6.671 -8.323 21.810 1.00 78.38 82 LYS A O 1
ATOM 692 N N . LEU A 1 83 ? -6.683 -6.121 22.333 1.00 78.56 83 LEU A N 1
ATOM 693 C CA . LEU A 1 83 ? -7.570 -5.688 21.261 1.00 78.56 83 LEU A CA 1
ATOM 694 C C . LEU A 1 83 ? -6.924 -5.972 19.898 1.00 78.56 83 LEU A C 1
ATOM 696 O O . LEU A 1 83 ? -7.501 -6.715 19.112 1.00 78.56 83 LEU A O 1
ATOM 700 N N . ALA A 1 84 ? -5.679 -5.538 19.680 1.00 79.56 84 ALA A N 1
ATOM 701 C CA . ALA A 1 84 ? -4.937 -5.807 18.446 1.00 79.56 84 ALA A CA 1
ATOM 702 C C . ALA A 1 84 ? -4.802 -7.304 18.129 1.00 79.56 84 ALA A C 1
ATOM 704 O O . ALA A 1 84 ? -5.131 -7.743 17.029 1.00 79.56 84 ALA A O 1
ATOM 70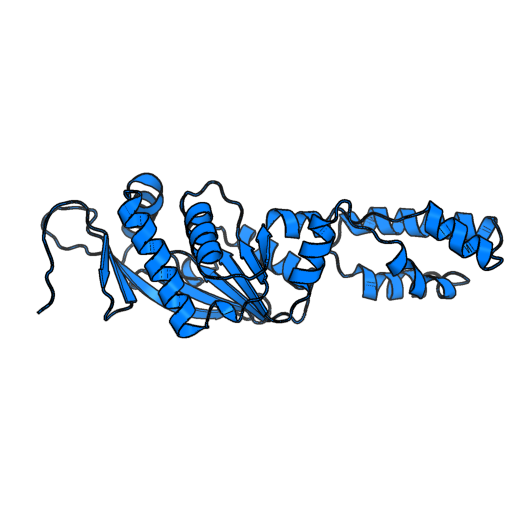5 N N . ARG A 1 85 ? -4.386 -8.121 19.104 1.00 80.38 85 ARG A N 1
ATOM 706 C CA . ARG A 1 85 ? -4.275 -9.578 18.919 1.00 80.38 85 ARG A CA 1
ATOM 707 C C . ARG A 1 85 ? -5.620 -10.240 18.652 1.00 80.38 85 ARG A C 1
ATOM 709 O O . ARG A 1 85 ? -5.699 -11.092 17.778 1.00 80.38 85 ARG A O 1
ATOM 716 N N . GLY A 1 86 ? -6.664 -9.859 19.388 1.00 80.31 86 GLY A N 1
ATOM 717 C CA . GLY A 1 86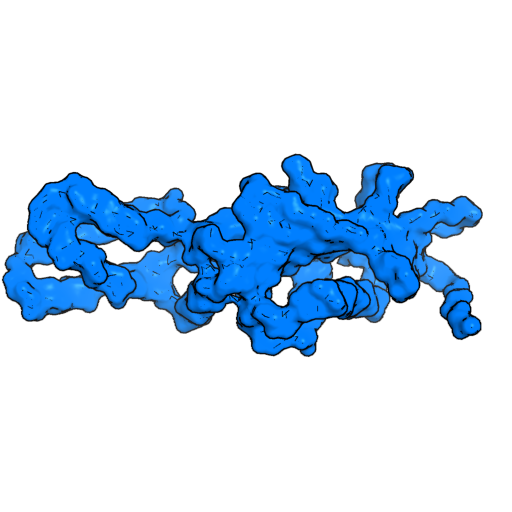 ? -8.014 -10.387 19.187 1.00 80.31 86 GLY A CA 1
ATOM 718 C C . GLY A 1 86 ? -8.539 -10.083 17.786 1.00 80.31 86 GLY A C 1
ATOM 719 O O . GLY A 1 86 ? -9.094 -10.964 17.132 1.00 80.31 86 GLY A O 1
ATOM 720 N N . SER A 1 87 ? -8.279 -8.871 17.306 1.00 81.44 87 SER A N 1
ATOM 721 C CA . SER A 1 87 ? -8.617 -8.422 15.962 1.00 81.44 87 SER A CA 1
ATOM 722 C C . SER A 1 87 ? -7.884 -9.198 14.871 1.00 81.44 87 SER A C 1
ATOM 724 O O . SER A 1 87 ? -8.528 -9.753 13.982 1.00 81.44 87 SER A O 1
ATOM 726 N N . ILE A 1 88 ? -6.558 -9.331 14.974 1.00 82.06 88 ILE A N 1
ATOM 727 C CA . ILE A 1 88 ? -5.771 -10.090 13.993 1.00 82.06 88 ILE A CA 1
ATOM 728 C C . ILE A 1 88 ? -6.106 -11.588 14.027 1.00 82.06 88 ILE A C 1
ATOM 730 O O . ILE A 1 88 ? -6.219 -12.201 12.974 1.00 82.06 88 ILE A O 1
ATOM 734 N N . TRP A 1 89 ? -6.346 -12.189 15.195 1.00 81.81 89 TRP A N 1
ATOM 735 C CA . TRP A 1 89 ? -6.813 -13.582 15.267 1.00 81.81 89 TRP A CA 1
ATOM 736 C C . TRP A 1 89 ? -8.210 -13.778 14.691 1.00 81.81 89 TRP A C 1
ATOM 738 O O . TRP A 1 89 ? -8.517 -14.846 14.168 1.00 81.81 89 TRP A O 1
ATOM 748 N N . THR A 1 90 ? -9.078 -12.774 14.802 1.00 81.69 90 THR A N 1
ATOM 749 C CA . THR A 1 90 ? -10.393 -12.826 14.161 1.00 81.69 90 THR A CA 1
ATOM 750 C C . THR A 1 90 ? -10.237 -12.794 12.646 1.00 81.69 90 THR A C 1
ATOM 752 O O . THR A 1 90 ? -10.857 -13.611 11.977 1.00 81.69 90 THR A O 1
ATOM 755 N N . LEU A 1 91 ? -9.372 -11.923 12.119 1.00 82.75 91 LEU A N 1
ATOM 756 C CA . LEU A 1 91 ? -9.029 -11.892 10.696 1.00 82.75 91 LEU A CA 1
ATOM 757 C C . LEU A 1 91 ? -8.442 -13.234 10.225 1.00 82.75 91 LEU A C 1
ATOM 759 O O . LEU A 1 91 ? -8.907 -13.795 9.239 1.00 82.75 91 LEU A O 1
ATOM 763 N N . ASP A 1 92 ? -7.472 -13.780 10.961 1.00 84.88 92 ASP A N 1
ATOM 764 C CA . ASP A 1 92 ? -6.813 -15.055 10.652 1.00 84.88 92 ASP A CA 1
ATOM 765 C C . ASP A 1 92 ? -7.798 -16.233 10.600 1.00 84.88 92 ASP A C 1
ATOM 767 O O . ASP A 1 92 ? -7.755 -17.055 9.692 1.00 84.88 92 ASP A O 1
ATOM 771 N N . ARG A 1 93 ? -8.767 -16.282 11.518 1.00 83.88 93 ARG A N 1
ATOM 772 C CA . ARG A 1 93 ? -9.807 -17.322 11.505 1.00 83.88 93 ARG A CA 1
ATOM 773 C C . ARG A 1 93 ? -10.724 -17.275 10.286 1.00 83.88 93 ARG A C 1
ATOM 775 O O . ARG A 1 93 ? -11.352 -18.286 9.986 1.00 83.88 93 ARG A O 1
ATOM 782 N N . GLU A 1 94 ? -10.871 -16.114 9.662 1.00 84.81 94 GLU A N 1
ATOM 783 C CA . GLU A 1 94 ? -11.826 -15.895 8.573 1.00 84.81 94 GLU A CA 1
ATOM 784 C C . GLU A 1 94 ? -11.149 -15.971 7.204 1.00 84.81 94 GLU A C 1
ATOM 786 O O . GLU A 1 94 ? -11.736 -16.511 6.272 1.00 84.81 94 GLU A O 1
ATOM 791 N N . LEU A 1 95 ? -9.922 -15.451 7.087 1.00 84.94 95 LEU A N 1
ATOM 792 C CA . LEU A 1 95 ? -9.210 -15.307 5.814 1.00 84.94 95 LEU A CA 1
ATOM 793 C C . LEU A 1 95 ? -7.820 -15.956 5.792 1.00 84.94 95 LEU A C 1
ATOM 795 O O . LEU A 1 95 ? -7.166 -15.858 4.763 1.00 84.94 95 LEU A O 1
ATOM 799 N N . ASN A 1 96 ? -7.385 -16.601 6.884 1.00 84.88 96 ASN A N 1
ATOM 800 C CA . ASN A 1 96 ? -6.048 -17.177 7.075 1.00 84.88 96 ASN A CA 1
ATOM 801 C C . ASN A 1 96 ? -4.925 -16.187 6.735 1.00 84.88 96 ASN A C 1
ATOM 803 O O . ASN A 1 96 ? -4.506 -16.032 5.588 1.00 84.88 96 ASN A O 1
ATOM 807 N N . ILE A 1 97 ? -4.385 -15.513 7.753 1.00 81.38 97 ILE A N 1
ATOM 808 C CA . ILE A 1 97 ? -3.455 -14.407 7.509 1.00 81.38 97 ILE A CA 1
ATOM 809 C C . ILE A 1 97 ? -2.144 -14.871 6.849 1.00 81.38 97 ILE A C 1
ATOM 811 O O . ILE A 1 97 ? -1.454 -14.073 6.220 1.00 81.38 97 ILE A O 1
ATOM 815 N N . PHE A 1 98 ? -1.811 -16.160 6.946 1.00 82.75 98 PHE A N 1
ATOM 816 C CA . PHE A 1 98 ? -0.630 -16.746 6.311 1.00 82.75 98 PHE A CA 1
ATOM 817 C C . PHE A 1 98 ? -0.732 -16.847 4.786 1.00 82.75 98 PHE A C 1
ATOM 819 O O . PHE A 1 98 ? 0.299 -16.971 4.121 1.00 82.75 98 PHE A O 1
ATOM 826 N N . ASP A 1 99 ? -1.936 -16.759 4.219 1.00 84.81 99 ASP A N 1
ATOM 827 C CA . ASP A 1 99 ? -2.123 -16.795 2.766 1.00 84.81 99 ASP A CA 1
ATOM 828 C C . ASP A 1 99 ? -1.682 -15.475 2.105 1.00 84.81 99 ASP A C 1
ATOM 830 O O . ASP A 1 99 ? -1.351 -15.437 0.914 1.00 84.81 99 ASP A O 1
ATOM 834 N N . PHE A 1 100 ? -1.574 -14.392 2.885 1.00 86.12 100 PHE A N 1
ATOM 835 C CA . PHE A 1 100 ? -1.067 -13.108 2.409 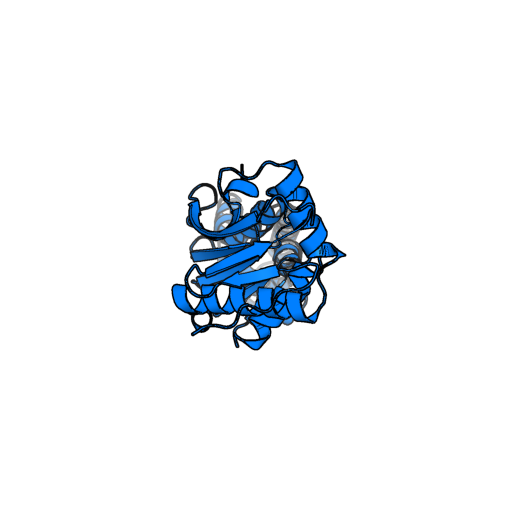1.00 86.12 100 PHE A CA 1
ATOM 836 C C . PHE A 1 100 ? 0.461 -13.090 2.388 1.00 86.12 100 PHE A C 1
ATOM 838 O O . PHE A 1 100 ? 1.126 -12.895 3.408 1.00 86.12 100 PHE A O 1
ATOM 845 N N . LYS A 1 101 ? 1.029 -13.199 1.184 1.00 83.44 101 LYS A N 1
ATOM 846 C CA . LYS A 1 101 ? 2.477 -13.044 0.949 1.00 83.44 101 LYS A CA 1
ATOM 847 C C . LYS A 1 101 ? 2.958 -11.606 1.118 1.00 83.44 101 LYS A C 1
ATOM 849 O O . LYS A 1 101 ? 4.155 -11.378 1.293 1.00 83.44 101 LYS A O 1
ATOM 854 N N . THR A 1 102 ? 2.049 -10.640 1.033 1.00 89.25 102 THR A N 1
ATOM 855 C CA . THR A 1 102 ? 2.359 -9.218 1.149 1.00 89.25 102 THR A CA 1
ATOM 856 C C . THR A 1 102 ? 1.320 -8.526 2.010 1.00 89.25 102 THR A C 1
ATOM 858 O O . THR A 1 102 ? 0.119 -8.622 1.755 1.00 89.25 102 THR A O 1
ATOM 861 N N . VAL A 1 103 ? 1.810 -7.820 3.026 1.00 89.88 103 VAL A N 1
ATOM 862 C CA . VAL A 1 103 ? 1.012 -6.984 3.915 1.00 89.88 103 VAL A CA 1
ATOM 863 C C . VAL A 1 103 ? 1.461 -5.540 3.737 1.00 89.88 103 VAL A C 1
ATOM 865 O O . VAL A 1 103 ? 2.615 -5.198 4.006 1.00 89.88 103 VAL A O 1
ATOM 868 N N . VAL A 1 104 ? 0.548 -4.694 3.273 1.00 89.62 104 VAL A N 1
ATOM 869 C CA . VAL A 1 104 ? 0.736 -3.245 3.239 1.00 89.62 104 VAL A CA 1
ATOM 870 C C . VAL A 1 104 ? 0.185 -2.678 4.535 1.00 89.62 104 VAL A C 1
ATOM 872 O O . VAL A 1 104 ? -0.952 -2.962 4.898 1.00 89.62 104 VAL A O 1
ATOM 875 N N . TYR A 1 105 ? 0.967 -1.859 5.223 1.00 87.19 105 TYR A N 1
ATOM 876 C CA . TYR A 1 105 ? 0.490 -1.133 6.392 1.00 87.19 105 TYR A CA 1
ATOM 877 C C . TYR A 1 105 ? 0.541 0.372 6.163 1.00 87.19 105 TYR A C 1
ATOM 879 O O . TYR A 1 105 ? 1.433 0.880 5.474 1.00 87.19 105 TYR A O 1
ATOM 887 N N . GLN A 1 106 ? -0.422 1.083 6.741 1.00 82.44 106 GLN A N 1
ATOM 888 C CA . GLN A 1 106 ? -0.420 2.536 6.716 1.00 82.44 106 GLN A CA 1
ATOM 889 C C . GLN A 1 106 ? 0.604 3.117 7.686 1.00 82.44 106 GLN A C 1
ATOM 891 O O . GLN A 1 106 ? 0.848 2.594 8.774 1.00 82.44 106 GLN A O 1
ATOM 896 N N . THR A 1 107 ? 1.231 4.212 7.266 1.00 77.00 107 THR A N 1
ATOM 897 C CA . THR A 1 107 ? 2.204 4.935 8.081 1.00 77.00 107 THR A CA 1
ATOM 898 C C . THR A 1 107 ? 1.555 6.181 8.673 1.00 77.00 107 THR A C 1
ATOM 900 O O . THR A 1 107 ? 1.841 7.302 8.250 1.00 77.00 107 THR A O 1
ATOM 903 N N . THR A 1 108 ? 0.660 6.020 9.647 1.00 69.31 108 THR A N 1
ATOM 904 C CA . THR A 1 108 ? 0.136 7.169 10.401 1.00 69.31 108 THR A CA 1
ATOM 905 C C . THR A 1 108 ? 0.940 7.426 11.680 1.00 69.31 108 THR A C 1
ATOM 907 O O . THR A 1 108 ? 1.839 6.679 12.068 1.00 69.31 108 THR A O 1
ATOM 910 N N . LYS A 1 109 ? 0.618 8.536 12.354 1.00 67.31 109 LYS A N 1
ATOM 911 C CA . LYS A 1 109 ? 1.127 8.852 13.698 1.00 67.31 109 LYS A CA 1
ATOM 912 C C . LYS A 1 109 ? 0.342 8.136 14.806 1.00 67.31 109 LYS A C 1
ATOM 914 O O . LYS A 1 109 ? 0.644 8.345 15.981 1.00 67.31 109 LYS A O 1
ATOM 919 N N . SER A 1 110 ? -0.672 7.351 14.450 1.00 70.19 110 SER A N 1
ATOM 920 C CA . SER A 1 110 ? -1.552 6.701 15.408 1.00 70.19 110 SER A CA 1
ATOM 921 C C . SER A 1 110 ? -0.852 5.555 16.129 1.00 70.19 110 SER A C 1
ATOM 923 O O . SER A 1 110 ? -0.042 4.816 15.563 1.00 70.19 110 SER A O 1
ATOM 925 N N . ARG A 1 111 ? -1.198 5.371 17.409 1.00 71.12 111 ARG A N 1
ATOM 926 C CA . ARG A 1 111 ? -0.770 4.193 18.182 1.00 71.12 111 ARG A CA 1
ATOM 927 C C . ARG A 1 111 ? -1.378 2.900 17.625 1.00 71.12 111 ARG A C 1
ATOM 929 O O . ARG A 1 111 ? -0.807 1.836 17.867 1.00 71.12 111 ARG A O 1
ATOM 936 N N . PHE A 1 112 ? -2.486 2.991 16.882 1.00 72.00 112 PHE A N 1
ATOM 937 C CA . PHE A 1 112 ? -3.141 1.862 16.216 1.00 72.00 112 PHE A CA 1
ATOM 938 C C . PHE A 1 112 ? -2.277 1.252 15.134 1.00 72.00 112 PHE A C 1
ATOM 940 O O . PHE A 1 112 ? -1.936 0.074 15.248 1.00 72.00 112 PHE A O 1
ATOM 947 N N . ASP A 1 113 ? -1.850 2.048 14.160 1.00 69.25 113 ASP A N 1
ATOM 948 C CA . ASP A 1 113 ? -1.077 1.543 13.028 1.00 69.25 113 ASP A CA 1
ATOM 949 C C . ASP A 1 113 ? 0.160 0.786 13.459 1.00 69.25 113 ASP A C 1
ATOM 951 O O . ASP A 1 113 ? 0.369 -0.349 13.031 1.00 69.25 113 ASP A O 1
ATOM 955 N N . TYR A 1 114 ? 0.953 1.366 14.359 1.00 71.62 114 TYR A N 1
ATOM 956 C CA . TYR A 1 114 ? 2.175 0.718 14.815 1.00 71.62 114 TYR A CA 1
ATOM 957 C C . TYR A 1 114 ? 1.884 -0.646 15.453 1.00 71.62 114 TYR A C 1
ATOM 959 O O . TYR A 1 114 ? 2.484 -1.650 15.076 1.00 71.62 114 TYR A O 1
ATOM 967 N N . LEU A 1 115 ? 0.943 -0.719 16.395 1.00 74.50 115 LEU A N 1
ATOM 968 C CA . LEU A 1 115 ? 0.709 -1.946 17.156 1.00 74.50 115 LEU A CA 1
ATOM 969 C C . LEU A 1 115 ? -0.031 -3.019 16.364 1.00 74.50 115 LEU A C 1
ATOM 971 O O . LEU A 1 115 ? 0.270 -4.199 16.542 1.00 74.50 115 LEU A O 1
ATOM 975 N N . PHE A 1 116 ? -0.962 -2.648 15.488 1.00 77.06 116 PHE A N 1
ATOM 976 C CA . PHE A 1 116 ? -1.641 -3.605 14.619 1.00 77.06 116 PHE A CA 1
ATOM 977 C C . PHE A 1 116 ? -0.709 -4.140 13.539 1.00 77.06 116 PHE A C 1
ATOM 979 O O . PHE A 1 116 ? -0.672 -5.351 13.337 1.00 77.06 116 PHE A O 1
ATOM 986 N N . SER A 1 117 ? 0.115 -3.281 12.939 1.00 75.31 117 SER A N 1
ATOM 987 C CA . SER A 1 117 ? 1.125 -3.699 11.961 1.00 75.31 117 SER A CA 1
ATOM 988 C C . SER A 1 117 ? 2.183 -4.593 12.599 1.00 75.31 117 SER A C 1
ATOM 990 O O . SER A 1 117 ? 2.509 -5.638 12.048 1.00 75.31 117 SER A O 1
ATOM 992 N N . VAL A 1 118 ? 2.666 -4.252 13.800 1.00 76.62 118 VAL A N 1
ATOM 993 C CA . VAL A 1 118 ? 3.602 -5.094 14.566 1.00 76.62 118 VAL A CA 1
ATOM 994 C C . VAL A 1 118 ? 2.949 -6.414 14.983 1.00 76.62 118 VAL A C 1
ATOM 996 O O . VAL A 1 118 ? 3.576 -7.467 14.904 1.00 76.62 118 VAL A O 1
ATOM 999 N N . THR A 1 119 ? 1.683 -6.394 15.404 1.00 78.50 119 THR A N 1
ATOM 1000 C CA . THR A 1 119 ? 0.958 -7.621 15.766 1.00 78.50 119 THR A CA 1
ATOM 1001 C C . THR A 1 119 ? 0.767 -8.522 14.551 1.00 78.50 119 THR A C 1
ATOM 1003 O O . THR A 1 119 ? 1.032 -9.717 14.646 1.00 78.50 119 THR A O 1
ATOM 1006 N N . ALA A 1 120 ? 0.371 -7.960 13.407 1.00 76.88 120 ALA A N 1
ATOM 1007 C CA . ALA A 1 120 ? 0.271 -8.687 12.149 1.00 76.88 120 ALA A CA 1
ATOM 1008 C C . ALA A 1 120 ? 1.633 -9.234 11.708 1.00 76.88 120 ALA A C 1
ATOM 1010 O O . ALA A 1 120 ? 1.709 -10.398 11.338 1.00 76.88 120 ALA A O 1
ATOM 1011 N N . TYR A 1 121 ? 2.709 -8.452 11.831 1.00 80.50 121 TYR A N 1
ATOM 1012 C CA . TYR A 1 121 ? 4.082 -8.875 11.532 1.00 80.50 121 TYR A CA 1
ATOM 1013 C C . TYR A 1 121 ? 4.551 -10.047 12.396 1.00 80.50 121 TYR A C 1
ATOM 1015 O O . TYR A 1 121 ? 5.240 -10.943 11.928 1.00 80.50 121 TYR A O 1
ATOM 1023 N N . HIS A 1 122 ? 4.168 -10.080 13.671 1.00 76.75 122 HIS A N 1
ATOM 1024 C CA . HIS A 1 122 ? 4.519 -11.200 14.543 1.00 76.75 122 HIS A CA 1
ATOM 1025 C C . HIS A 1 122 ? 3.724 -12.478 14.262 1.00 76.75 122 HIS A C 1
ATOM 1027 O O . HIS A 1 122 ? 4.145 -13.549 14.696 1.00 76.75 122 HIS A O 1
ATOM 1033 N N . ILE A 1 123 ? 2.577 -12.367 13.593 1.00 69.69 123 ILE A N 1
ATOM 1034 C CA . ILE A 1 123 ? 1.701 -13.501 13.290 1.00 69.69 123 ILE A CA 1
ATOM 1035 C C . ILE A 1 123 ? 1.944 -14.001 11.861 1.00 69.69 123 ILE A C 1
ATOM 1037 O O . ILE A 1 123 ? 1.954 -15.206 11.651 1.00 69.69 123 ILE A O 1
ATOM 1041 N N . ASN A 1 124 ? 2.197 -13.109 10.903 1.00 71.94 124 ASN A N 1
ATOM 1042 C CA . ASN A 1 124 ? 2.434 -13.431 9.500 1.00 71.94 124 ASN A CA 1
ATOM 1043 C C . ASN A 1 124 ? 3.927 -13.293 9.140 1.00 71.94 124 ASN A C 1
ATOM 1045 O O . ASN A 1 124 ? 4.529 -12.248 9.360 1.00 71.94 124 ASN A O 1
ATOM 1049 N N . ALA A 1 125 ? 4.506 -14.325 8.518 1.00 60.59 125 ALA A N 1
ATOM 1050 C CA . ALA A 1 125 ? 5.882 -14.321 8.005 1.00 60.59 125 ALA A CA 1
ATOM 1051 C C . ALA A 1 125 ? 6.036 -13.693 6.597 1.00 60.59 125 ALA A C 1
ATOM 1053 O O . ALA A 1 125 ? 7.103 -13.793 5.991 1.00 60.59 125 ALA A O 1
ATOM 1054 N N . GLY A 1 126 ? 4.971 -13.105 6.046 1.00 74.62 126 GLY A N 1
ATOM 1055 C CA . GLY A 1 126 ? 4.949 -12.454 4.738 1.00 74.62 126 GLY A CA 1
ATOM 1056 C C . GLY A 1 126 ? 5.803 -11.185 4.662 1.00 74.62 126 GLY A C 1
ATOM 1057 O O . GLY A 1 126 ? 6.370 -10.717 5.648 1.00 74.62 126 GLY A O 1
ATOM 1058 N N . TYR A 1 127 ? 5.896 -10.604 3.465 1.00 83.31 127 TYR A N 1
ATOM 1059 C CA . TYR A 1 127 ? 6.618 -9.352 3.250 1.00 83.31 127 TYR A CA 1
ATOM 1060 C C . TYR A 1 127 ? 5.783 -8.157 3.721 1.00 83.31 127 TYR A C 1
ATOM 1062 O O . TYR A 1 127 ? 4.665 -7.957 3.245 1.00 83.31 127 TYR A O 1
ATOM 1070 N N . PHE A 1 128 ? 6.335 -7.344 4.623 1.00 87.12 128 PHE A N 1
ATOM 1071 C CA . PHE A 1 128 ? 5.680 -6.139 5.138 1.00 87.12 128 PHE A CA 1
ATOM 1072 C C . PHE A 1 128 ? 6.226 -4.890 4.459 1.00 87.12 128 PHE A C 1
ATOM 1074 O O . PHE A 1 128 ? 7.431 -4.632 4.467 1.00 87.12 128 PHE A O 1
ATOM 1081 N N . VAL A 1 129 ? 5.323 -4.085 3.909 1.00 87.75 129 VAL A N 1
ATOM 1082 C CA . VAL A 1 129 ? 5.656 -2.878 3.155 1.00 87.75 129 VAL A CA 1
ATOM 1083 C C . VAL A 1 129 ? 4.793 -1.709 3.615 1.00 87.75 129 VAL A C 1
ATOM 1085 O O . VAL A 1 129 ? 3.603 -1.868 3.867 1.00 87.75 129 VAL A O 1
ATOM 1088 N N . SER A 1 130 ? 5.379 -0.521 3.746 1.00 88.19 130 SER A N 1
ATOM 1089 C CA . SER A 1 130 ? 4.607 0.672 4.091 1.00 88.19 130 SER A CA 1
ATOM 1090 C C . SER A 1 130 ? 3.926 1.271 2.864 1.00 88.19 130 SER A C 1
ATOM 1092 O O . SER A 1 130 ? 4.496 1.302 1.773 1.00 88.19 130 SER A O 1
ATOM 1094 N N . ASP A 1 131 ? 2.740 1.837 3.053 1.00 85.56 131 ASP A N 1
ATOM 1095 C CA . ASP A 1 131 ? 2.028 2.638 2.051 1.00 85.56 131 ASP A CA 1
ATOM 1096 C C . ASP A 1 131 ? 2.841 3.837 1.519 1.00 85.56 131 ASP A C 1
ATOM 1098 O O . ASP A 1 131 ? 2.746 4.194 0.339 1.00 85.56 131 ASP A O 1
ATOM 1102 N N . LEU A 1 132 ? 3.689 4.435 2.361 1.00 85.31 132 LEU A N 1
ATOM 1103 C CA . LEU A 1 132 ? 4.640 5.467 1.954 1.00 85.31 132 LEU A CA 1
ATOM 1104 C C . LEU A 1 132 ? 5.632 4.927 0.927 1.00 85.31 132 LEU A C 1
ATOM 1106 O O . LEU A 1 132 ? 5.836 5.567 -0.101 1.00 85.31 132 LEU A O 1
ATOM 1110 N N . LEU A 1 133 ? 6.192 3.735 1.158 1.00 85.62 133 LEU A N 1
ATOM 1111 C CA . LEU A 1 133 ? 7.108 3.110 0.209 1.00 85.62 133 LEU A CA 1
ATOM 1112 C C . LEU A 1 133 ? 6.384 2.797 -1.103 1.00 85.62 133 LEU A C 1
ATOM 1114 O O . LEU A 1 133 ? 6.903 3.132 -2.160 1.00 85.62 133 LEU A O 1
ATOM 1118 N N . ILE A 1 134 ? 5.156 2.271 -1.050 1.00 82.81 134 ILE A N 1
ATOM 1119 C CA . ILE A 1 134 ? 4.303 2.062 -2.237 1.00 82.81 134 ILE A CA 1
ATOM 1120 C C . ILE A 1 134 ? 4.115 3.361 -3.027 1.00 82.81 134 ILE A C 1
ATOM 1122 O O . ILE A 1 134 ? 4.252 3.387 -4.250 1.00 82.81 134 ILE A O 1
ATOM 1126 N N . THR A 1 135 ? 3.843 4.458 -2.327 1.00 79.06 135 THR A N 1
ATOM 1127 C CA . THR A 1 135 ? 3.688 5.781 -2.936 1.00 79.06 135 THR A CA 1
ATOM 1128 C C . THR A 1 135 ? 5.002 6.284 -3.532 1.00 79.06 135 THR A C 1
ATOM 1130 O O . THR A 1 135 ? 5.005 6.882 -4.605 1.00 79.06 135 THR A O 1
ATOM 1133 N N . GLU A 1 136 ? 6.134 6.038 -2.882 1.00 78.62 136 GLU A N 1
ATOM 1134 C CA . GLU A 1 136 ? 7.452 6.393 -3.401 1.00 78.62 136 GLU A CA 1
ATOM 1135 C C . GLU A 1 136 ? 7.833 5.601 -4.643 1.00 78.62 136 GLU A C 1
ATOM 1137 O O . GLU A 1 136 ? 8.433 6.198 -5.539 1.00 78.62 136 GLU A O 1
ATOM 1142 N N . LEU A 1 137 ? 7.476 4.309 -4.725 1.00 75.06 137 LEU A N 1
ATOM 1143 C CA . LEU A 1 137 ? 7.697 3.509 -5.933 1.00 75.06 137 LEU A CA 1
ATOM 1144 C C . LEU A 1 137 ? 7.156 4.280 -7.126 1.00 75.06 137 LEU A C 1
ATOM 1146 O O . LEU A 1 137 ? 7.914 4.514 -8.061 1.00 75.06 137 LEU A O 1
ATOM 1150 N N . THR A 1 138 ? 5.933 4.820 -7.002 1.00 65.00 138 THR A N 1
ATOM 1151 C CA . THR A 1 138 ? 5.272 5.562 -8.081 1.00 65.00 138 THR A CA 1
ATOM 1152 C C . THR A 1 138 ? 6.031 6.781 -8.616 1.00 65.00 138 THR A C 1
ATOM 1154 O O . THR A 1 138 ? 5.795 7.214 -9.740 1.00 65.00 138 THR A O 1
ATOM 1157 N N . LYS A 1 139 ? 6.961 7.327 -7.825 1.00 66.69 139 LYS A N 1
ATOM 1158 C CA . LYS A 1 139 ? 7.637 8.608 -8.073 1.00 66.69 139 LYS A CA 1
ATOM 1159 C C . LYS A 1 139 ? 9.143 8.484 -8.304 1.00 66.69 139 LYS A C 1
ATOM 1161 O O . LYS A 1 139 ? 9.758 9.450 -8.738 1.00 66.69 139 LYS A O 1
ATOM 1166 N N . ASN A 1 140 ? 9.745 7.340 -7.975 1.00 68.50 140 ASN A N 1
ATOM 1167 C CA . ASN A 1 140 ? 11.198 7.181 -7.855 1.00 68.50 140 ASN A CA 1
ATOM 1168 C C . ASN A 1 140 ? 11.794 6.119 -8.795 1.00 68.50 140 ASN A C 1
ATOM 1170 O O . ASN A 1 140 ? 12.861 5.587 -8.495 1.00 68.50 140 ASN A O 1
ATOM 1174 N N . ILE A 1 141 ? 11.135 5.807 -9.915 1.00 68.94 141 ILE A N 1
ATOM 1175 C CA . ILE A 1 141 ? 11.800 5.062 -10.992 1.00 68.94 141 ILE A CA 1
ATOM 1176 C C . ILE A 1 141 ? 12.842 5.965 -11.649 1.00 68.94 141 ILE A C 1
ATOM 1178 O O . ILE A 1 141 ? 12.537 7.085 -12.055 1.00 68.94 141 ILE A O 1
ATOM 1182 N N . GLU A 1 142 ? 14.053 5.446 -11.793 1.00 76.19 142 GLU A N 1
ATOM 1183 C CA . GLU A 1 142 ? 15.122 6.059 -12.574 1.00 76.19 142 GLU A CA 1
ATOM 1184 C C . GLU A 1 142 ? 15.320 5.310 -13.894 1.00 76.19 142 GLU A C 1
ATOM 1186 O O . GLU A 1 142 ? 14.777 4.223 -14.096 1.00 76.19 142 GLU A O 1
ATOM 1191 N N . PHE A 1 143 ? 16.079 5.906 -14.814 1.00 81.81 143 PHE A N 1
ATOM 1192 C CA . PHE A 1 143 ? 16.437 5.287 -16.086 1.00 81.81 143 PHE A CA 1
ATOM 1193 C C . PHE A 1 143 ? 17.956 5.309 -16.268 1.00 81.81 143 PHE A C 1
ATOM 1195 O O . PHE A 1 143 ? 18.575 6.372 -16.199 1.00 81.81 143 PHE A O 1
ATOM 1202 N N . ASP A 1 144 ? 18.545 4.146 -16.526 1.00 86.38 144 ASP A N 1
ATOM 1203 C CA . ASP A 1 144 ? 19.965 3.978 -16.825 1.00 86.38 144 ASP A CA 1
ATOM 1204 C C . ASP A 1 144 ? 20.270 4.418 -18.267 1.00 86.38 144 ASP A C 1
ATOM 1206 O O . ASP A 1 144 ? 20.284 3.629 -19.217 1.00 86.38 144 ASP A O 1
ATOM 1210 N N . TYR A 1 145 ? 20.490 5.724 -18.435 1.00 87.81 145 TYR A N 1
ATOM 1211 C CA . TYR A 1 145 ? 20.817 6.322 -19.730 1.00 87.81 145 TYR A CA 1
ATOM 1212 C C . TYR A 1 145 ? 22.147 5.827 -20.294 1.00 87.81 145 TYR A C 1
ATOM 1214 O O . TYR A 1 145 ? 22.270 5.705 -21.516 1.00 87.81 145 TYR A O 1
ATOM 1222 N N . ASP A 1 146 ? 23.125 5.542 -19.439 1.00 90.88 146 ASP A N 1
ATOM 1223 C CA . ASP A 1 146 ? 24.453 5.114 -19.870 1.00 90.88 146 ASP A CA 1
ATOM 1224 C C . ASP A 1 146 ? 24.399 3.674 -20.385 1.00 90.88 146 ASP A C 1
ATOM 1226 O O . ASP A 1 146 ? 24.868 3.397 -21.494 1.00 90.88 146 ASP A O 1
ATOM 1230 N N . GLY A 1 147 ? 23.733 2.782 -19.645 1.00 89.88 147 GLY A N 1
ATOM 1231 C CA . GLY A 1 147 ? 23.458 1.414 -20.076 1.00 89.88 147 GLY A CA 1
ATOM 1232 C C . GLY A 1 147 ? 22.628 1.363 -21.357 1.00 89.88 147 GLY A C 1
ATOM 1233 O O . GLY A 1 147 ? 22.966 0.618 -22.281 1.00 89.88 147 GLY A O 1
ATOM 1234 N N . TYR A 1 148 ? 21.593 2.202 -21.471 1.00 89.69 148 TYR A N 1
ATOM 1235 C CA . TYR A 1 148 ? 20.775 2.283 -22.684 1.00 89.69 148 TYR A CA 1
ATOM 1236 C C . TYR A 1 148 ? 21.575 2.785 -23.892 1.00 89.69 148 TYR A C 1
ATOM 1238 O O . TYR A 1 148 ? 21.508 2.208 -24.979 1.00 89.69 148 TYR A O 1
ATOM 1246 N N . THR A 1 149 ? 22.393 3.822 -23.702 1.00 91.06 149 THR A N 1
ATOM 1247 C CA . THR A 1 149 ? 23.271 4.364 -24.748 1.00 91.06 149 THR A CA 1
ATOM 1248 C C . THR A 1 149 ? 24.280 3.313 -25.210 1.00 91.06 149 THR A C 1
ATOM 1250 O O . THR A 1 149 ? 24.469 3.118 -26.412 1.00 91.06 149 THR A O 1
ATOM 1253 N N . LEU A 1 150 ? 24.904 2.595 -24.272 1.00 92.81 150 LEU A N 1
ATOM 1254 C CA . LEU A 1 150 ? 25.836 1.512 -24.578 1.00 92.81 150 LEU A CA 1
ATOM 1255 C C . LEU A 1 150 ? 25.149 0.384 -25.359 1.00 92.81 150 LEU A C 1
ATOM 1257 O O . LEU A 1 150 ? 25.697 -0.087 -26.356 1.00 92.81 150 LEU A O 1
ATOM 1261 N N . PHE A 1 151 ? 23.938 -0.004 -24.951 1.00 90.62 151 PHE A N 1
ATOM 1262 C CA . PHE A 1 151 ? 23.127 -0.995 -25.654 1.00 90.62 151 PHE A CA 1
ATOM 1263 C C . PHE A 1 151 ? 22.864 -0.582 -27.107 1.00 90.62 151 PHE A C 1
ATOM 1265 O O . PHE A 1 151 ? 23.107 -1.377 -28.015 1.00 90.62 151 PHE A O 1
ATOM 1272 N N . LEU A 1 152 ? 22.433 0.658 -27.359 1.00 89.12 152 LEU A N 1
ATOM 1273 C CA . LEU A 1 152 ? 22.181 1.136 -28.722 1.00 89.12 152 LEU A CA 1
ATOM 1274 C C . LEU A 1 152 ? 23.461 1.165 -29.576 1.00 89.12 152 LEU A C 1
ATOM 1276 O O . LEU A 1 152 ? 23.432 0.737 -30.732 1.00 89.12 152 LEU A O 1
ATOM 1280 N N . ARG A 1 153 ? 24.600 1.587 -29.006 1.00 91.94 153 ARG A N 1
ATOM 1281 C CA . ARG A 1 153 ? 25.905 1.559 -29.696 1.00 91.94 153 ARG A CA 1
ATOM 1282 C C . ARG A 1 153 ? 26.310 0.145 -30.101 1.00 91.94 153 ARG A C 1
ATOM 1284 O O . ARG A 1 153 ? 26.714 -0.075 -31.238 1.00 91.94 153 ARG A O 1
ATOM 1291 N N . GLN A 1 154 ? 26.140 -0.827 -29.205 1.00 91.94 154 GLN A N 1
ATOM 1292 C CA . GLN A 1 154 ? 26.410 -2.244 -29.488 1.00 91.94 154 GLN A CA 1
ATOM 1293 C C . GLN A 1 154 ? 25.498 -2.819 -30.585 1.00 91.94 154 GLN A C 1
ATOM 1295 O O . GLN A 1 154 ? 25.862 -3.793 -31.239 1.00 91.94 154 GLN A O 1
ATOM 1300 N N . HIS A 1 155 ? 24.341 -2.196 -30.825 1.00 88.00 155 HIS A N 1
ATOM 1301 C CA . HIS A 1 155 ? 23.406 -2.554 -31.895 1.00 88.00 155 HIS A CA 1
ATOM 1302 C C . HIS A 1 155 ? 23.598 -1.726 -33.178 1.00 88.00 155 HIS A C 1
ATOM 1304 O O . HIS A 1 155 ? 22.726 -1.743 -34.049 1.00 88.00 155 HIS A O 1
ATOM 1310 N N . ASN A 1 156 ? 24.739 -1.041 -33.327 1.00 89.50 156 ASN A N 1
ATOM 1311 C CA . ASN A 1 156 ? 25.104 -0.238 -34.500 1.00 89.50 156 ASN A CA 1
ATOM 1312 C C . ASN A 1 156 ? 24.093 0.875 -34.834 1.00 89.50 156 ASN A C 1
ATOM 1314 O O . ASN A 1 156 ? 23.889 1.214 -36.001 1.00 89.50 156 ASN A O 1
ATOM 1318 N N . VAL A 1 157 ? 23.437 1.440 -33.818 1.00 86.81 157 VAL A N 1
ATOM 1319 C CA . VAL A 1 157 ? 22.590 2.628 -33.986 1.00 86.81 157 VAL A CA 1
ATOM 1320 C C . VAL A 1 157 ? 23.491 3.854 -34.156 1.00 86.81 157 VAL A C 1
ATOM 1322 O O . VAL A 1 157 ? 24.510 3.972 -33.479 1.00 86.81 157 VAL A O 1
ATOM 1325 N N . ASN A 1 158 ? 23.149 4.762 -35.073 1.00 90.50 158 ASN A N 1
ATOM 1326 C CA . ASN A 1 158 ? 23.945 5.972 -35.285 1.00 90.50 158 ASN A CA 1
ATOM 1327 C C . ASN A 1 158 ? 23.795 6.959 -34.102 1.00 90.50 158 ASN A C 1
ATOM 1329 O O . ASN A 1 158 ? 22.776 6.969 -33.414 1.00 90.50 158 ASN A O 1
ATOM 1333 N N . GLU A 1 159 ? 24.796 7.814 -33.867 1.00 90.25 159 GLU A N 1
ATOM 1334 C CA . GLU A 1 159 ? 24.818 8.718 -32.697 1.00 90.25 159 GLU A CA 1
ATOM 1335 C C . GLU A 1 159 ? 23.685 9.765 -32.691 1.00 90.25 159 GLU A C 1
ATOM 1337 O O . GLU A 1 159 ? 23.238 10.185 -31.619 1.00 90.25 159 GLU A O 1
ATOM 1342 N N . ASN A 1 160 ? 23.178 10.164 -33.864 1.00 88.12 160 ASN A N 1
ATOM 1343 C CA . ASN A 1 160 ? 22.056 11.103 -33.956 1.00 88.12 160 ASN A CA 1
ATOM 1344 C C . ASN A 1 160 ? 20.759 10.460 -33.439 1.00 88.12 160 ASN A C 1
ATOM 1346 O O . ASN A 1 160 ? 20.078 11.047 -32.598 1.00 88.12 160 ASN A O 1
ATOM 1350 N N . ASP A 1 161 ? 20.472 9.227 -33.861 1.00 84.19 161 ASP A N 1
ATOM 1351 C CA . ASP A 1 161 ? 19.319 8.438 -33.420 1.00 84.19 161 ASP A CA 1
ATOM 1352 C C . ASP A 1 161 ? 19.429 8.076 -31.932 1.00 84.19 161 ASP A C 1
ATOM 1354 O O . ASP A 1 161 ? 18.427 8.084 -31.214 1.00 84.19 161 ASP A O 1
ATOM 1358 N N . ILE A 1 162 ? 20.644 7.801 -31.438 1.00 87.75 162 ILE A N 1
ATOM 1359 C CA . ILE A 1 162 ? 20.903 7.581 -30.006 1.00 87.75 162 ILE A CA 1
ATOM 1360 C C . ILE A 1 162 ? 20.538 8.833 -29.202 1.00 87.75 162 ILE A C 1
ATOM 1362 O O . ILE A 1 162 ? 19.781 8.751 -28.233 1.00 87.75 162 ILE A O 1
ATOM 1366 N N . THR A 1 163 ? 21.039 9.999 -29.617 1.00 87.62 163 THR A N 1
ATOM 1367 C CA . THR A 1 163 ? 20.789 11.279 -28.937 1.00 87.62 163 THR A CA 1
ATOM 1368 C C . THR A 1 163 ? 19.300 11.609 -28.922 1.00 87.62 163 THR A C 1
ATOM 1370 O O . THR A 1 163 ? 18.740 11.968 -27.882 1.00 87.62 163 THR A O 1
ATOM 1373 N N . GLU A 1 164 ? 18.638 11.440 -30.065 1.00 83.75 164 GLU A N 1
ATOM 1374 C CA . GLU A 1 164 ? 17.206 11.662 -30.191 1.00 83.75 164 GLU A CA 1
ATOM 1375 C C . GLU A 1 164 ? 16.406 10.689 -29.315 1.00 83.75 164 GLU A C 1
ATOM 1377 O O . GLU A 1 164 ? 15.512 11.114 -28.579 1.00 83.75 164 GLU A O 1
ATOM 1382 N N . SER A 1 165 ? 16.758 9.400 -29.320 1.00 81.00 165 SER A N 1
ATOM 1383 C CA . SER A 1 165 ? 16.106 8.402 -28.474 1.00 81.00 165 SER A CA 1
ATOM 1384 C C . SER A 1 165 ? 16.263 8.729 -26.990 1.00 81.00 165 SER A C 1
ATOM 1386 O O . SER A 1 165 ? 15.280 8.654 -26.255 1.00 81.00 165 SER A O 1
ATOM 1388 N N . CYS A 1 166 ? 17.459 9.107 -26.536 1.00 84.62 166 CYS A N 1
ATOM 1389 C CA . CYS A 1 166 ? 17.697 9.479 -25.142 1.00 84.62 166 CYS A CA 1
ATOM 1390 C C . CYS A 1 166 ? 16.903 10.728 -24.739 1.00 84.62 166 CYS A C 1
ATOM 1392 O O . CYS A 1 166 ? 16.365 10.777 -23.634 1.00 84.62 166 CYS A O 1
ATOM 1394 N N . ASN A 1 167 ? 16.766 11.719 -25.624 1.00 83.81 167 ASN A N 1
ATOM 1395 C CA . ASN A 1 167 ? 15.956 12.911 -25.357 1.00 83.81 167 ASN A CA 1
ATOM 1396 C C . ASN A 1 167 ? 14.462 12.587 -25.236 1.00 83.81 167 ASN A C 1
ATOM 1398 O O . ASN A 1 167 ? 13.790 13.110 -24.346 1.00 83.81 167 ASN A O 1
ATOM 1402 N N . VAL A 1 168 ? 13.950 11.682 -26.075 1.00 77.25 168 VAL A N 1
ATOM 1403 C CA . VAL A 1 168 ? 12.569 11.187 -25.964 1.00 77.25 168 VAL A CA 1
ATOM 1404 C C . VAL A 1 168 ? 12.359 10.459 -24.638 1.00 77.25 168 VAL A C 1
ATOM 1406 O O . VAL A 1 168 ? 11.365 10.713 -23.960 1.00 77.25 168 VAL A O 1
ATOM 1409 N N . VAL A 1 169 ? 13.304 9.604 -24.232 1.00 77.56 169 VAL A N 1
ATOM 1410 C CA . VAL A 1 169 ? 13.238 8.911 -22.936 1.00 77.56 169 VAL A CA 1
ATOM 1411 C C . VAL A 1 169 ? 13.277 9.911 -21.778 1.00 77.56 169 VAL A C 1
ATOM 1413 O O . VAL A 1 169 ? 12.462 9.793 -20.872 1.00 77.56 169 VAL A O 1
ATOM 1416 N N . LYS A 1 170 ? 14.127 10.945 -21.826 1.00 80.25 170 LYS A N 1
ATOM 1417 C CA . LYS A 1 170 ? 14.156 12.014 -20.808 1.00 80.25 170 LYS A CA 1
ATOM 1418 C C . LYS A 1 170 ? 12.822 12.741 -20.689 1.00 80.25 170 LYS A C 1
ATOM 1420 O O . LYS A 1 170 ? 12.324 12.921 -19.580 1.00 80.25 170 LYS A O 1
ATOM 1425 N N . ALA A 1 171 ? 12.229 13.129 -21.818 1.00 74.94 171 ALA A N 1
ATOM 1426 C CA . ALA A 1 171 ? 10.915 13.766 -21.836 1.00 74.94 171 ALA A CA 1
ATOM 1427 C C . ALA A 1 171 ? 9.829 12.827 -21.285 1.00 74.94 171 ALA A C 1
ATOM 1429 O O . ALA A 1 171 ? 8.974 13.250 -20.511 1.00 74.94 171 ALA A O 1
ATOM 1430 N N . MET A 1 172 ? 9.895 11.540 -21.635 1.00 72.19 172 MET A N 1
ATOM 1431 C CA . MET A 1 172 ? 8.997 10.520 -21.104 1.00 72.19 172 MET A CA 1
ATOM 1432 C C . MET A 1 172 ? 9.146 10.388 -19.584 1.00 72.19 172 MET A C 1
ATOM 1434 O O . MET A 1 172 ? 8.154 10.551 -18.887 1.00 72.19 172 MET A O 1
ATOM 1438 N N . VAL A 1 173 ? 10.355 10.160 -19.059 1.00 71.88 173 VAL A N 1
ATOM 1439 C CA . VAL A 1 173 ? 10.628 10.036 -17.614 1.00 71.88 173 VAL A CA 1
ATOM 1440 C C . VAL A 1 173 ? 10.168 11.282 -16.853 1.00 71.88 173 VAL A C 1
ATOM 1442 O O . VAL A 1 173 ? 9.507 11.158 -15.826 1.00 71.88 173 VAL A O 1
ATOM 1445 N N . GLY A 1 174 ? 10.407 12.479 -17.400 1.00 68.62 174 GLY A N 1
ATOM 1446 C CA . GLY A 1 174 ? 9.897 13.728 -16.827 1.00 68.62 174 GLY A CA 1
ATOM 1447 C C . GLY A 1 174 ? 8.367 13.775 -16.711 1.00 68.62 174 GLY A C 1
ATOM 1448 O O . GLY A 1 174 ? 7.842 14.305 -15.734 1.00 68.62 174 GLY A O 1
ATOM 1449 N N . ASN A 1 175 ? 7.646 13.171 -17.660 1.00 62.91 175 ASN A N 1
ATOM 1450 C CA . ASN A 1 175 ? 6.185 13.061 -17.632 1.00 62.91 175 ASN A CA 1
ATOM 1451 C C . ASN A 1 175 ? 5.681 11.903 -16.750 1.00 62.91 175 ASN A C 1
ATOM 1453 O O . ASN A 1 175 ? 4.563 11.972 -16.238 1.00 62.91 175 ASN A O 1
ATOM 1457 N N . LEU A 1 176 ? 6.488 10.853 -16.546 1.00 62.03 176 LEU A N 1
ATOM 1458 C CA . LEU A 1 176 ? 6.132 9.693 -15.721 1.00 62.03 176 LEU A CA 1
ATOM 1459 C C . LEU A 1 176 ? 5.956 10.057 -14.245 1.00 62.03 176 LEU A C 1
ATOM 1461 O O . LEU A 1 176 ? 5.060 9.521 -13.601 1.00 62.03 176 LEU A O 1
ATOM 1465 N N . HIS A 1 177 ? 6.734 11.012 -13.727 1.00 55.94 177 HIS A N 1
ATOM 1466 C CA . HIS A 1 177 ? 6.647 11.455 -12.327 1.00 55.94 177 HIS A CA 1
ATOM 1467 C C . HIS A 1 177 ? 5.299 12.103 -11.953 1.00 55.94 177 HIS A C 1
ATOM 1469 O O . HIS A 1 177 ? 5.011 12.276 -10.769 1.00 55.94 177 HIS A O 1
ATOM 1475 N N . ASN A 1 178 ? 4.467 12.439 -12.945 1.00 53.78 178 ASN A N 1
ATOM 1476 C CA . ASN A 1 178 ? 3.144 13.038 -12.762 1.00 53.78 178 ASN A CA 1
ATOM 1477 C C . ASN A 1 178 ? 1.988 12.063 -13.060 1.00 53.78 178 ASN A C 1
ATOM 1479 O O . ASN A 1 178 ? 0.827 12.471 -13.035 1.00 53.78 178 ASN A O 1
ATOM 1483 N N . LEU A 1 179 ? 2.277 10.789 -13.356 1.00 50.53 179 LEU A N 1
ATOM 1484 C CA 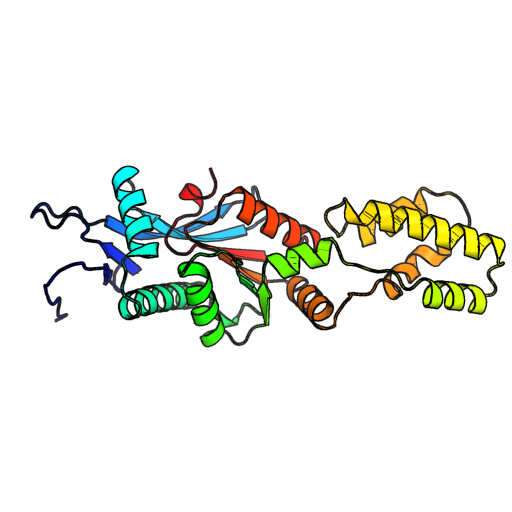. LEU A 1 179 ? 1.271 9.772 -13.674 1.00 50.53 179 LEU A CA 1
ATOM 1485 C C . LEU A 1 179 ? 1.241 8.659 -12.610 1.00 50.53 179 LEU A C 1
ATOM 1487 O O . LEU A 1 179 ? 2.287 8.318 -12.063 1.00 50.53 179 LEU A O 1
ATOM 1491 N N . PRO A 1 180 ? 0.079 8.020 -12.354 1.00 51.09 180 PRO A N 1
ATOM 1492 C CA . PRO A 1 180 ? -0.015 6.777 -11.584 1.00 51.09 180 PRO A CA 1
ATOM 1493 C C . PRO A 1 180 ? 0.662 5.609 -12.330 1.00 51.09 180 PRO A C 1
ATOM 1495 O O . PRO A 1 180 ? 0.042 4.820 -13.035 1.00 51.09 180 PRO A O 1
ATOM 1498 N N . TYR A 1 181 ? 1.983 5.588 -12.237 1.00 42.91 181 TYR A N 1
ATOM 1499 C CA . TYR A 1 181 ? 2.981 4.529 -12.367 1.00 42.91 181 TYR A CA 1
ATOM 1500 C C . TYR A 1 181 ? 2.932 3.388 -13.406 1.00 42.91 181 TYR A C 1
ATOM 1502 O O . TYR A 1 181 ? 4.000 2.988 -13.847 1.00 42.91 181 TYR A O 1
ATOM 1510 N N . PHE A 1 182 ? 1.802 2.871 -13.894 1.00 46.28 182 PHE A N 1
ATOM 1511 C CA . PHE A 1 182 ? 1.806 1.741 -14.862 1.00 46.28 182 PHE A CA 1
ATOM 1512 C C . PHE A 1 182 ? 0.999 1.924 -16.120 1.00 46.28 182 PHE A C 1
ATOM 1514 O O . PHE A 1 182 ? 0.786 0.997 -16.898 1.00 46.28 182 PHE A O 1
ATOM 1521 N N . LYS A 1 183 ? 0.815 3.182 -16.473 1.00 48.44 183 LYS A N 1
ATOM 1522 C CA . LYS A 1 183 ? 0.933 3.507 -17.882 1.00 48.44 183 LYS A CA 1
ATOM 1523 C C . LYS A 1 183 ? 2.365 3.297 -18.412 1.00 48.44 183 LYS A C 1
ATOM 1525 O O . LYS A 1 183 ? 2.545 3.342 -19.610 1.00 48.44 183 LYS A O 1
ATOM 1530 N N . VAL A 1 184 ? 3.384 2.976 -17.611 1.00 45.56 184 VAL A N 1
ATOM 1531 C CA . VAL A 1 184 ? 4.759 2.774 -18.111 1.00 45.56 184 VAL A CA 1
ATOM 1532 C C . VAL A 1 184 ? 4.889 1.632 -19.119 1.00 45.56 184 VAL A C 1
ATOM 1534 O O . VAL A 1 184 ? 5.564 1.856 -20.107 1.00 45.56 184 VAL A O 1
ATOM 1537 N N . VAL A 1 185 ? 4.238 0.470 -18.973 1.00 43.56 185 VAL A N 1
ATOM 1538 C CA . VAL A 1 185 ? 4.389 -0.654 -19.935 1.00 43.56 185 VAL A CA 1
ATOM 1539 C C . VAL A 1 185 ? 3.444 -0.519 -21.138 1.00 43.56 185 VAL A C 1
ATOM 1541 O O . VAL A 1 185 ? 3.872 -0.647 -22.282 1.00 43.56 185 VAL A O 1
ATOM 1544 N N . GLU A 1 186 ? 2.171 -0.182 -20.914 1.00 43.09 186 GLU A N 1
ATOM 1545 C CA . GLU A 1 186 ? 1.211 0.045 -22.009 1.00 43.09 186 GLU A CA 1
ATOM 1546 C C . GLU A 1 186 ? 1.441 1.368 -22.743 1.00 43.09 186 GLU A C 1
ATOM 1548 O O . GLU A 1 186 ? 1.176 1.463 -23.938 1.00 43.09 186 GLU A O 1
ATOM 1553 N N . SER A 1 187 ? 1.982 2.380 -22.062 1.00 47.28 187 SER A N 1
ATOM 1554 C CA . SER A 1 187 ? 2.255 3.701 -22.640 1.00 47.28 187 SER A CA 1
ATOM 1555 C C . SER A 1 187 ? 3.696 3.901 -23.033 1.00 47.28 187 SER A C 1
ATOM 1557 O O . SER A 1 187 ? 3.885 4.757 -23.869 1.00 47.28 187 SER A O 1
ATOM 1559 N N . THR A 1 188 ? 4.704 3.134 -22.593 1.00 48.59 188 THR A N 1
ATOM 1560 C CA . THR A 1 188 ? 5.927 3.066 -23.425 1.00 48.59 188 THR A CA 1
ATOM 1561 C C . THR A 1 188 ? 5.539 2.514 -24.783 1.00 48.59 188 THR A C 1
ATOM 1563 O O . THR A 1 188 ? 5.857 3.140 -25.784 1.00 48.59 188 THR A O 1
ATOM 1566 N N . LYS A 1 189 ? 4.734 1.446 -24.838 1.00 44.81 189 LYS A N 1
ATOM 1567 C CA . LYS A 1 189 ? 4.217 0.920 -26.103 1.00 44.81 189 LYS A CA 1
ATOM 1568 C C . LYS A 1 189 ? 3.377 1.952 -26.864 1.00 44.81 189 LYS A C 1
ATOM 1570 O O . LYS A 1 189 ? 3.707 2.258 -27.999 1.00 44.81 189 LYS A O 1
ATOM 1575 N N . ALA A 1 190 ? 2.359 2.565 -26.257 1.00 45.09 190 ALA A N 1
ATOM 1576 C CA . ALA A 1 190 ? 1.493 3.529 -26.949 1.00 45.09 190 ALA A CA 1
ATOM 1577 C C . ALA A 1 190 ? 2.191 4.865 -27.288 1.00 45.09 190 ALA A C 1
ATOM 1579 O O . ALA A 1 190 ? 1.987 5.402 -28.374 1.00 45.09 190 ALA A O 1
ATOM 1580 N N . TYR A 1 191 ? 3.049 5.388 -26.407 1.00 46.00 191 TYR A N 1
ATOM 1581 C CA . TYR A 1 191 ? 3.814 6.622 -26.626 1.00 46.00 191 TYR A CA 1
ATOM 1582 C C . TYR A 1 191 ? 4.886 6.414 -27.702 1.00 46.00 191 TYR A C 1
ATOM 1584 O O . TYR A 1 191 ? 4.955 7.208 -28.639 1.00 46.00 191 TYR A O 1
ATOM 1592 N N . PHE A 1 192 ? 5.643 5.306 -27.660 1.00 42.66 192 PHE A N 1
ATOM 1593 C CA . PHE A 1 192 ? 6.614 4.974 -28.713 1.00 42.66 192 PHE A CA 1
ATOM 1594 C C . PHE A 1 192 ? 5.955 4.553 -30.030 1.00 42.66 192 PHE A C 1
ATOM 1596 O O . PHE A 1 192 ? 6.516 4.833 -31.083 1.00 42.66 192 PHE A O 1
ATOM 1603 N N . MET A 1 193 ? 4.772 3.931 -30.011 1.00 40.88 193 MET A N 1
ATOM 1604 C CA . MET A 1 193 ? 4.024 3.626 -31.237 1.00 40.88 193 MET A CA 1
ATOM 1605 C C . MET A 1 193 ? 3.370 4.863 -31.869 1.00 40.88 193 MET A C 1
ATOM 1607 O O . MET A 1 193 ? 3.152 4.870 -33.078 1.00 40.88 193 MET A O 1
ATOM 1611 N N . SER A 1 194 ? 3.086 5.916 -31.093 1.00 42.03 194 SER A N 1
ATOM 1612 C CA . SER A 1 194 ? 2.567 7.190 -31.618 1.00 42.03 194 SER A CA 1
ATOM 1613 C C . SER A 1 194 ? 3.650 8.098 -32.224 1.00 42.03 194 SER A C 1
ATOM 1615 O O . SER A 1 194 ? 3.352 8.923 -33.088 1.00 42.03 194 SER A O 1
ATOM 1617 N N . ALA A 1 195 ? 4.915 7.926 -31.822 1.00 38.84 195 ALA A N 1
ATOM 1618 C CA . ALA A 1 195 ? 6.059 8.641 -32.377 1.00 38.84 195 ALA A CA 1
ATOM 1619 C C . ALA A 1 195 ? 6.592 7.897 -33.616 1.00 38.84 195 ALA A C 1
ATOM 1621 O O . ALA A 1 195 ? 7.350 6.935 -33.507 1.00 38.84 195 ALA A O 1
ATOM 1622 N N . GLN A 1 196 ? 6.159 8.317 -34.806 1.00 38.72 196 GLN A N 1
ATOM 1623 C CA . GLN A 1 196 ? 6.552 7.707 -36.080 1.00 38.72 196 GLN A CA 1
ATOM 1624 C C . GLN A 1 196 ? 8.085 7.628 -36.264 1.00 38.72 196 GLN A C 1
ATOM 1626 O O . GLN A 1 196 ? 8.798 8.606 -36.057 1.00 38.72 196 GLN A O 1
ATOM 1631 N N . ASN A 1 197 ? 8.527 6.467 -36.764 1.00 47.59 197 ASN A N 1
ATOM 1632 C CA . ASN A 1 197 ? 9.861 6.099 -37.262 1.00 47.59 197 ASN A CA 1
ATOM 1633 C C . ASN A 1 197 ? 10.992 5.839 -36.247 1.00 47.59 197 ASN A C 1
ATOM 1635 O O . ASN A 1 197 ? 11.127 6.497 -35.221 1.00 47.59 197 ASN A O 1
ATOM 1639 N N . THR A 1 198 ? 11.760 4.784 -36.577 1.00 46.00 198 THR A N 1
ATOM 1640 C CA . THR A 1 198 ? 12.976 4.209 -35.943 1.00 46.00 198 THR A CA 1
ATOM 1641 C C . THR A 1 198 ? 12.918 3.808 -34.458 1.00 46.00 198 THR A C 1
ATOM 1643 O O . THR A 1 198 ? 13.657 2.912 -34.049 1.00 46.00 198 THR A O 1
ATOM 1646 N N . LYS A 1 199 ? 11.993 4.360 -33.668 1.00 51.62 199 LYS A N 1
ATOM 1647 C CA . LYS A 1 199 ? 11.971 4.305 -32.193 1.00 51.62 199 LYS A CA 1
ATOM 1648 C C . LYS A 1 199 ? 11.150 3.154 -31.600 1.00 51.62 199 LYS A C 1
ATOM 1650 O O . LYS A 1 199 ? 11.472 2.668 -30.520 1.00 51.62 199 LYS A O 1
ATOM 1655 N N . ALA A 1 200 ? 10.152 2.646 -32.326 1.00 56.16 200 ALA A N 1
ATOM 1656 C CA . ALA A 1 200 ? 9.345 1.498 -31.891 1.00 56.16 200 ALA A CA 1
ATOM 1657 C C . ALA A 1 200 ? 10.171 0.205 -31.733 1.00 56.16 200 ALA A C 1
ATOM 1659 O O . ALA A 1 200 ? 9.859 -0.623 -30.886 1.00 56.16 200 ALA A O 1
ATOM 1660 N N . LYS A 1 201 ? 11.264 0.058 -32.498 1.00 61.19 201 LYS A N 1
ATOM 1661 C CA . LYS A 1 201 ? 12.136 -1.129 -32.471 1.00 61.19 201 LYS A CA 1
ATOM 1662 C C . LYS A 1 201 ? 12.841 -1.334 -31.124 1.00 61.19 201 LYS A C 1
ATOM 1664 O O . LYS A 1 201 ? 13.130 -2.471 -30.765 1.00 61.19 201 LYS A O 1
ATOM 1669 N N . TYR A 1 202 ? 13.141 -0.252 -30.400 1.00 66.00 202 TYR A N 1
ATOM 1670 C CA .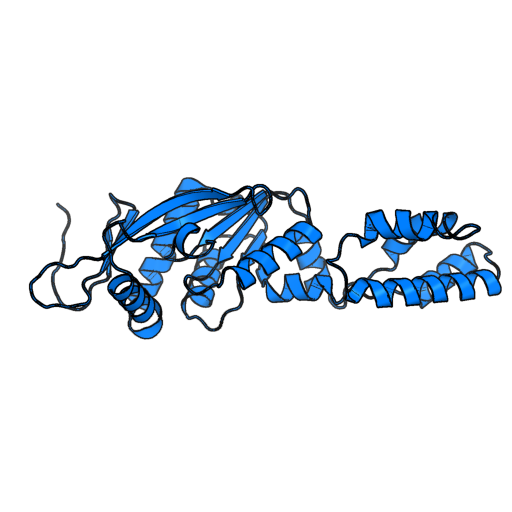 TYR A 1 202 ? 13.884 -0.315 -29.135 1.00 66.00 202 TYR A CA 1
ATOM 1671 C C . TYR A 1 202 ? 12.997 -0.148 -27.898 1.00 66.00 202 TYR A C 1
ATOM 1673 O O . TYR A 1 202 ? 13.447 -0.428 -26.788 1.00 66.00 202 TYR A O 1
ATOM 1681 N N . GLY A 1 203 ? 11.731 0.243 -28.092 1.00 63.59 203 GLY A N 1
ATOM 1682 C CA . GLY A 1 203 ? 10.749 0.404 -27.018 1.00 63.59 203 GLY A CA 1
ATOM 1683 C C . GLY A 1 203 ? 10.593 -0.853 -26.158 1.00 63.59 203 GLY A C 1
ATOM 1684 O O . GLY A 1 203 ? 10.524 -0.749 -24.936 1.00 63.59 203 GLY A O 1
ATOM 1685 N N . ASP A 1 204 ? 10.659 -2.034 -26.780 1.00 65.56 204 ASP A N 1
ATOM 1686 C CA . ASP A 1 204 ? 10.548 -3.331 -26.098 1.00 65.56 204 ASP A CA 1
ATOM 1687 C C . ASP A 1 204 ? 11.713 -3.631 -25.131 1.00 65.56 204 ASP A C 1
ATOM 1689 O O . ASP A 1 204 ? 11.595 -4.517 -24.286 1.00 65.56 204 ASP A O 1
ATOM 1693 N N . PHE A 1 205 ? 12.833 -2.902 -25.224 1.00 71.06 205 PHE A N 1
ATOM 1694 C CA . PHE A 1 205 ? 14.013 -3.100 -24.372 1.00 71.06 205 PHE A CA 1
ATOM 1695 C C . PHE A 1 205 ? 14.160 -2.048 -23.270 1.00 71.06 205 PHE A C 1
ATOM 1697 O O . PHE A 1 205 ? 14.973 -2.240 -22.367 1.00 71.06 205 PHE A O 1
ATOM 1704 N N . LEU A 1 206 ? 13.386 -0.955 -23.313 1.00 72.06 206 LEU A N 1
ATOM 1705 C CA . LEU A 1 206 ? 13.493 0.154 -22.353 1.00 72.06 206 LEU A CA 1
ATOM 1706 C C . LEU A 1 206 ? 13.248 -0.289 -20.913 1.00 72.06 206 LEU A C 1
ATOM 1708 O O . LEU A 1 206 ? 13.858 0.243 -19.990 1.00 72.06 206 LEU A O 1
ATOM 1712 N N . ASN A 1 207 ? 12.387 -1.289 -20.727 1.00 68.00 207 ASN A N 1
ATOM 1713 C CA . ASN A 1 207 ? 12.054 -1.820 -19.412 1.00 68.00 207 ASN A CA 1
ATOM 1714 C C . ASN A 1 207 ? 13.270 -2.327 -18.624 1.00 68.00 207 ASN A C 1
ATOM 1716 O O . ASN A 1 207 ? 13.260 -2.253 -17.401 1.00 68.00 207 ASN A O 1
ATOM 1720 N N . LYS A 1 208 ? 14.325 -2.785 -19.308 1.00 73.88 208 LYS A N 1
ATOM 1721 C CA . LYS A 1 208 ? 15.558 -3.290 -18.685 1.00 73.88 208 LYS A CA 1
ATOM 1722 C C . LYS A 1 208 ? 16.426 -2.194 -18.075 1.00 73.88 208 LYS A C 1
ATOM 1724 O O . LYS A 1 208 ? 17.311 -2.506 -17.289 1.00 73.88 208 LYS A O 1
ATOM 1729 N N . PHE A 1 209 ? 16.193 -0.944 -18.461 1.00 79.12 209 PHE A N 1
ATOM 1730 C CA . PHE A 1 209 ? 16.969 0.207 -18.007 1.00 79.12 209 PHE A CA 1
ATOM 1731 C C . PHE A 1 209 ? 16.224 1.024 -16.954 1.00 79.12 209 PHE A C 1
ATOM 1733 O O . PHE A 1 209 ? 16.806 1.945 -16.392 1.00 79.12 209 PHE A O 1
ATOM 1740 N N . PHE A 1 210 ? 14.962 0.698 -16.652 1.00 76.75 210 PHE A N 1
ATOM 1741 C CA . PHE A 1 210 ? 14.309 1.258 -15.477 1.00 76.75 210 PHE A CA 1
ATOM 1742 C C . PHE A 1 210 ? 14.858 0.602 -14.218 1.00 76.75 210 PHE A C 1
ATOM 1744 O O . PHE A 1 210 ? 14.866 -0.623 -14.093 1.00 76.75 210 PHE A O 1
ATOM 1751 N N . THR A 1 211 ? 15.292 1.427 -13.275 1.00 73.38 211 THR A N 1
ATOM 1752 C CA . THR A 1 211 ? 15.872 0.973 -12.016 1.00 73.38 211 THR A CA 1
ATOM 1753 C C . THR A 1 211 ? 15.141 1.593 -10.834 1.00 73.38 211 THR A C 1
ATOM 1755 O O . THR A 1 211 ? 14.579 2.689 -10.903 1.00 73.38 211 THR A O 1
ATOM 1758 N N . PHE A 1 212 ? 15.135 0.859 -9.725 1.00 77.50 212 PHE A N 1
ATOM 1759 C CA . PHE A 1 212 ? 14.739 1.390 -8.428 1.00 77.50 212 PHE A CA 1
ATOM 1760 C C . PHE A 1 212 ? 15.957 2.000 -7.738 1.00 77.50 212 PHE A C 1
ATOM 1762 O O . PHE A 1 212 ? 17.047 1.432 -7.804 1.00 77.50 212 PHE A O 1
ATOM 1769 N N . LYS A 1 213 ? 15.769 3.099 -6.997 1.00 76.44 213 LYS A N 1
ATOM 1770 C CA . LYS A 1 213 ? 16.855 3.748 -6.237 1.00 76.44 213 LYS A CA 1
ATOM 1771 C C . LYS A 1 213 ? 17.450 2.855 -5.143 1.00 76.44 213 LYS A C 1
ATOM 1773 O O . LYS A 1 213 ? 18.520 3.152 -4.620 1.00 76.44 213 LYS A O 1
ATOM 1778 N N . SER A 1 214 ? 16.755 1.791 -4.739 1.00 83.00 214 SER A N 1
ATOM 1779 C CA . SER A 1 214 ? 17.242 0.857 -3.722 1.00 83.00 214 SER A CA 1
ATOM 1780 C C . SER A 1 214 ? 16.705 -0.561 -3.912 1.00 83.00 214 SER A C 1
ATOM 1782 O O . SER A 1 214 ? 15.602 -0.760 -4.422 1.00 83.00 214 SER A O 1
ATOM 1784 N N . GLN A 1 215 ? 17.450 -1.541 -3.395 1.00 84.19 215 GLN A N 1
ATOM 1785 C CA . GLN A 1 215 ? 17.030 -2.946 -3.327 1.00 84.19 215 GLN A CA 1
ATOM 1786 C C . GLN A 1 215 ? 15.679 -3.110 -2.610 1.00 84.19 215 GLN A C 1
ATOM 1788 O O . GLN A 1 215 ? 14.809 -3.840 -3.072 1.00 84.19 215 GLN A O 1
ATOM 1793 N N . ARG A 1 216 ? 15.459 -2.350 -1.529 1.00 84.69 216 ARG A N 1
ATOM 1794 C CA . ARG A 1 216 ? 14.197 -2.356 -0.777 1.00 84.69 216 ARG A CA 1
ATOM 1795 C C . ARG A 1 216 ? 12.996 -1.949 -1.639 1.00 84.69 216 ARG A C 1
ATOM 1797 O O . ARG A 1 216 ? 11.911 -2.491 -1.471 1.00 84.69 216 ARG A O 1
ATOM 1804 N N . GLN A 1 217 ? 13.174 -0.988 -2.543 1.00 83.12 217 GLN A N 1
ATOM 1805 C CA . GLN A 1 217 ? 12.118 -0.566 -3.465 1.00 83.12 217 GLN A CA 1
ATOM 1806 C C . GLN A 1 217 ? 11.829 -1.634 -4.526 1.00 83.12 217 GLN A C 1
ATOM 1808 O O . GLN A 1 217 ? 10.665 -1.883 -4.825 1.00 83.12 217 GLN A O 1
ATOM 1813 N N . ALA A 1 218 ? 12.862 -2.304 -5.043 1.00 81.38 218 ALA A N 1
ATOM 1814 C CA . ALA A 1 218 ? 12.685 -3.418 -5.973 1.00 81.38 218 ALA A CA 1
ATOM 1815 C C . ALA A 1 218 ? 11.911 -4.581 -5.326 1.00 81.38 218 ALA A C 1
ATOM 1817 O O . ALA A 1 218 ? 10.939 -5.070 -5.894 1.00 81.38 218 ALA A O 1
ATOM 1818 N N . GLU A 1 219 ? 12.269 -4.959 -4.098 1.00 86.19 219 GLU A N 1
ATOM 1819 C CA . GLU A 1 219 ? 11.565 -5.999 -3.335 1.00 86.19 219 GLU A CA 1
ATOM 1820 C C . GLU A 1 219 ? 10.111 -5.617 -3.036 1.00 86.19 219 GLU A C 1
ATOM 1822 O O . GLU A 1 219 ? 9.203 -6.430 -3.205 1.00 86.19 219 GLU A O 1
ATOM 1827 N N . ALA A 1 220 ? 9.867 -4.364 -2.640 1.00 85.75 220 ALA A N 1
ATOM 1828 C CA . ALA A 1 220 ? 8.519 -3.851 -2.418 1.00 85.75 220 ALA A CA 1
ATOM 1829 C C . ALA A 1 220 ? 7.673 -3.885 -3.695 1.00 85.75 220 ALA A C 1
ATOM 1831 O O . ALA A 1 220 ? 6.496 -4.245 -3.649 1.00 85.75 220 ALA A O 1
ATOM 1832 N N . PHE A 1 221 ? 8.270 -3.548 -4.838 1.00 83.50 221 PHE A N 1
ATOM 1833 C CA . PHE A 1 221 ? 7.606 -3.654 -6.126 1.00 83.50 221 PHE A CA 1
ATOM 1834 C C . PHE A 1 221 ? 7.213 -5.104 -6.435 1.00 83.50 221 PHE A C 1
ATOM 1836 O O . PHE A 1 221 ? 6.040 -5.365 -6.698 1.00 83.50 221 PHE A O 1
ATOM 1843 N N . GLU A 1 222 ? 8.147 -6.053 -6.329 1.00 83.69 222 GLU A N 1
ATOM 1844 C CA . GLU A 1 222 ? 7.882 -7.482 -6.552 1.00 83.69 222 GLU A CA 1
ATOM 1845 C C . GLU A 1 222 ? 6.833 -8.066 -5.596 1.00 83.69 222 GLU A C 1
ATOM 1847 O O . GLU A 1 222 ? 6.051 -8.942 -5.983 1.00 83.69 222 GLU A O 1
ATOM 1852 N N . ALA A 1 223 ? 6.803 -7.591 -4.350 1.00 84.62 223 ALA A N 1
ATOM 1853 C CA . ALA A 1 223 ? 5.804 -7.971 -3.361 1.00 84.62 223 ALA A CA 1
ATOM 1854 C C . ALA A 1 223 ? 4.399 -7.487 -3.765 1.00 84.62 223 ALA A C 1
ATOM 1856 O O . ALA A 1 223 ? 3.429 -8.235 -3.699 1.00 84.62 223 ALA A O 1
ATOM 1857 N N . VAL A 1 224 ? 4.268 -6.263 -4.278 1.00 84.12 224 VAL A N 1
ATOM 1858 C CA . VAL A 1 224 ? 2.962 -5.727 -4.709 1.00 84.12 224 VAL A CA 1
ATOM 1859 C C . VAL A 1 224 ? 2.468 -6.371 -6.009 1.00 84.12 224 VAL A C 1
ATOM 1861 O O . VAL A 1 224 ? 1.265 -6.421 -6.263 1.00 84.12 224 VAL A O 1
ATOM 1864 N N . GLN A 1 225 ? 3.371 -6.933 -6.820 1.00 81.62 225 GLN A N 1
ATOM 1865 C CA . GLN A 1 225 ? 3.002 -7.724 -8.001 1.00 81.62 225 GLN A CA 1
ATOM 1866 C C . GLN A 1 225 ? 2.328 -9.068 -7.665 1.00 81.62 225 GLN A C 1
ATOM 1868 O O . GLN A 1 225 ? 1.905 -9.772 -8.579 1.00 81.62 225 GLN A O 1
ATOM 1873 N N . LYS A 1 226 ? 2.233 -9.471 -6.391 1.00 80.94 226 LYS A N 1
ATOM 1874 C CA . LYS A 1 226 ? 1.546 -10.714 -6.006 1.00 80.94 226 LYS A CA 1
ATOM 1875 C C . LYS A 1 226 ? 0.025 -10.571 -6.116 1.00 80.94 226 LYS A C 1
ATOM 1877 O O . LYS A 1 226 ? -0.522 -9.484 -5.963 1.00 80.94 226 LYS A O 1
ATOM 1882 N N . ASP A 1 227 ? -0.650 -11.695 -6.349 1.00 76.62 227 ASP A N 1
ATOM 1883 C CA . ASP A 1 227 ? -2.087 -11.722 -6.650 1.00 76.62 227 ASP A CA 1
ATOM 1884 C C . ASP A 1 227 ? -2.989 -11.406 -5.452 1.00 76.62 227 ASP A C 1
ATOM 1886 O O . ASP A 1 227 ? -4.134 -11.030 -5.663 1.00 76.62 227 ASP A O 1
ATOM 1890 N N . TYR A 1 228 ? -2.501 -11.536 -4.215 1.00 86.06 228 TYR A N 1
ATOM 1891 C CA . TYR A 1 228 ? -3.325 -11.409 -3.011 1.00 86.06 228 TYR A CA 1
ATOM 1892 C C . TYR A 1 228 ? -2.601 -10.615 -1.924 1.00 86.06 228 TYR A C 1
ATOM 1894 O O . TYR A 1 228 ? -1.498 -10.986 -1.503 1.00 86.06 228 TYR A O 1
ATOM 1902 N N . LEU A 1 229 ? -3.207 -9.505 -1.497 1.00 90.75 229 LEU A N 1
ATOM 1903 C CA . LEU A 1 229 ? -2.588 -8.515 -0.618 1.00 90.75 229 LEU A CA 1
ATOM 1904 C C . LEU A 1 229 ? -3.522 -8.137 0.533 1.00 90.75 229 LEU A C 1
ATOM 1906 O O . LEU A 1 229 ? -4.711 -7.898 0.331 1.00 90.75 229 LEU A O 1
ATOM 1910 N N . LEU A 1 230 ? -2.951 -8.011 1.731 1.00 90.88 230 LEU A N 1
ATOM 1911 C CA . LEU A 1 230 ? -3.638 -7.460 2.897 1.00 90.88 230 LEU A CA 1
ATOM 1912 C C . LEU A 1 230 ? -3.190 -6.016 3.130 1.00 90.88 230 LEU A C 1
ATOM 1914 O O . LEU A 1 230 ? -2.013 -5.772 3.375 1.00 90.88 230 LEU A O 1
ATOM 1918 N N . LEU A 1 231 ? -4.116 -5.064 3.087 1.00 90.38 231 LEU A N 1
ATOM 1919 C CA . LEU A 1 231 ? -3.903 -3.687 3.523 1.00 90.38 231 LEU A CA 1
ATOM 1920 C C . LEU A 1 231 ? -4.445 -3.527 4.943 1.00 90.38 231 LEU A C 1
ATOM 1922 O O . LEU A 1 231 ? -5.648 -3.637 5.149 1.00 90.38 231 LEU A O 1
ATOM 1926 N N . ILE A 1 232 ? -3.585 -3.239 5.915 1.00 87.81 232 ILE A N 1
ATOM 1927 C CA . ILE A 1 232 ? -3.999 -2.886 7.278 1.00 87.81 232 ILE A CA 1
ATOM 1928 C C . ILE A 1 232 ? -4.111 -1.367 7.367 1.00 87.81 232 ILE A C 1
ATOM 1930 O O . ILE A 1 232 ? -3.139 -0.651 7.111 1.00 87.81 232 ILE A O 1
ATOM 1934 N N . ALA A 1 233 ? -5.306 -0.906 7.719 1.00 82.31 233 ALA A N 1
ATOM 1935 C CA . ALA A 1 233 ? -5.683 0.493 7.766 1.00 82.31 233 ALA A CA 1
ATOM 1936 C C . ALA A 1 233 ? -6.100 0.933 9.172 1.00 82.31 233 ALA A C 1
ATOM 1938 O O . ALA A 1 233 ? -6.773 0.191 9.894 1.00 82.31 233 ALA A O 1
ATOM 1939 N N . ASP A 1 234 ? -5.732 2.163 9.521 1.00 74.75 234 ASP A N 1
ATOM 1940 C CA . ASP A 1 234 ? -6.061 2.777 10.805 1.00 74.75 234 ASP A CA 1
ATOM 1941 C C . ASP A 1 234 ? -7.567 3.046 10.957 1.00 74.75 234 ASP A C 1
ATOM 1943 O O . ASP A 1 234 ? -8.260 3.320 9.975 1.00 74.75 234 ASP A O 1
ATOM 1947 N N . ILE A 1 235 ? -8.044 3.112 12.203 1.00 69.88 235 ILE A N 1
ATOM 1948 C CA . ILE A 1 235 ? -9.353 3.675 12.558 1.00 69.88 235 ILE A CA 1
ATOM 1949 C C . ILE A 1 235 ? -9.473 5.144 12.136 1.00 69.88 235 ILE A C 1
ATOM 1951 O O . ILE A 1 235 ? -10.552 5.615 11.784 1.00 69.88 235 ILE A O 1
ATOM 1955 N N . SER A 1 236 ? -8.348 5.866 12.165 1.00 67.00 236 SER A N 1
ATOM 1956 C CA . SER A 1 236 ? -8.261 7.289 11.829 1.00 67.00 236 SER A CA 1
ATOM 1957 C C . SER A 1 236 ? -8.001 7.544 10.339 1.00 67.00 236 SER A C 1
ATOM 1959 O O . SER A 1 236 ? -7.944 8.696 9.892 1.00 67.00 236 SER A O 1
ATOM 1961 N N . ALA A 1 237 ? -7.821 6.481 9.548 1.00 73.38 237 ALA A N 1
ATOM 1962 C CA . ALA A 1 237 ? -7.454 6.603 8.153 1.00 73.38 237 ALA A CA 1
ATOM 1963 C C . ALA A 1 237 ? -8.568 7.298 7.376 1.00 73.38 237 ALA A C 1
ATOM 1965 O O . ALA A 1 237 ? -9.679 6.797 7.257 1.00 73.38 237 ALA A O 1
ATOM 1966 N N . SER A 1 238 ? -8.267 8.459 6.797 1.00 73.06 238 SER A N 1
ATOM 1967 C CA . SER A 1 238 ? -9.241 9.131 5.938 1.00 73.06 238 SER A CA 1
ATOM 1968 C C . SER A 1 238 ? -9.529 8.313 4.674 1.00 73.06 238 SER A C 1
ATOM 1970 O O . SER A 1 238 ? -8.628 7.678 4.114 1.00 73.06 238 SER A O 1
ATOM 1972 N N . HIS A 1 239 ? -10.749 8.448 4.144 1.00 76.50 239 HIS A N 1
ATOM 1973 C CA . HIS A 1 239 ? -11.120 7.972 2.807 1.00 76.50 239 HIS A CA 1
ATOM 1974 C C . HIS A 1 239 ? -10.052 8.284 1.753 1.00 76.50 239 HIS A C 1
ATOM 1976 O O . HIS A 1 239 ? -9.694 7.437 0.936 1.00 76.50 239 HIS A O 1
ATOM 1982 N N . PHE A 1 240 ? -9.517 9.508 1.779 1.00 78.81 240 PHE A N 1
ATOM 1983 C CA . PHE A 1 240 ? -8.520 9.957 0.816 1.00 78.81 240 PHE A CA 1
ATOM 1984 C C . PHE A 1 240 ? -7.210 9.168 0.921 1.00 78.81 240 PHE A C 1
ATOM 1986 O O . PHE A 1 240 ? -6.650 8.781 -0.104 1.00 78.81 240 PHE A O 1
ATOM 1993 N N . ALA A 1 241 ? -6.740 8.895 2.141 1.00 80.69 241 ALA A N 1
ATOM 1994 C CA . ALA A 1 241 ? -5.521 8.124 2.366 1.00 80.69 241 ALA A CA 1
ATOM 1995 C C . ALA A 1 241 ? -5.672 6.685 1.852 1.00 80.69 241 ALA A C 1
ATOM 1997 O O . ALA A 1 241 ? -4.828 6.212 1.093 1.00 80.69 241 ALA A O 1
ATOM 1998 N N . ILE A 1 242 ? -6.788 6.026 2.183 1.00 83.81 242 ILE A N 1
ATOM 1999 C CA . ILE A 1 242 ? -7.089 4.666 1.712 1.00 83.81 242 ILE A CA 1
ATOM 2000 C C . ILE A 1 242 ? -7.179 4.631 0.193 1.00 83.81 242 ILE A C 1
ATOM 2002 O O . ILE A 1 242 ? -6.496 3.841 -0.455 1.00 83.81 242 ILE A O 1
ATOM 2006 N N . LYS A 1 243 ? -7.961 5.540 -0.392 1.00 84.50 243 LYS A N 1
ATOM 2007 C CA . LYS A 1 243 ? -8.122 5.647 -1.841 1.00 84.50 243 LYS A CA 1
ATOM 2008 C C . LYS A 1 243 ? -6.791 5.884 -2.548 1.00 84.50 243 LYS A C 1
ATOM 2010 O O . LYS A 1 243 ? -6.542 5.275 -3.583 1.00 84.50 243 LYS A O 1
ATOM 2015 N N . SER A 1 244 ? -5.928 6.737 -2.001 1.00 83.00 244 SER A N 1
ATOM 2016 C CA . SER A 1 244 ? -4.594 6.982 -2.554 1.00 83.00 244 SER A CA 1
ATOM 2017 C C . SER A 1 244 ? -3.746 5.708 -2.551 1.00 83.00 244 SER A C 1
ATOM 2019 O O . SER A 1 244 ? -3.168 5.359 -3.579 1.00 83.00 244 SER A O 1
ATOM 2021 N N . THR A 1 245 ? -3.699 4.986 -1.430 1.00 86.38 245 THR A N 1
ATOM 2022 C CA . THR A 1 245 ? -2.940 3.733 -1.321 1.00 86.38 245 THR A CA 1
ATOM 2023 C C . THR A 1 245 ? -3.483 2.662 -2.264 1.00 86.38 245 THR A C 1
ATOM 2025 O O . THR A 1 245 ? -2.705 2.057 -2.999 1.00 86.38 245 THR A O 1
ATOM 2028 N N . LEU A 1 246 ? -4.806 2.480 -2.324 1.00 87.44 246 LEU A N 1
ATOM 2029 C CA . LEU A 1 246 ? -5.451 1.541 -3.245 1.00 87.44 246 LEU A CA 1
ATOM 2030 C C . LEU A 1 246 ? -5.166 1.896 -4.706 1.00 87.44 246 LEU A C 1
ATOM 2032 O O . LEU A 1 246 ? -4.783 1.020 -5.473 1.00 87.44 246 LEU A O 1
ATOM 2036 N N . ASN A 1 247 ? -5.267 3.171 -5.087 1.00 83.12 247 ASN A N 1
ATOM 2037 C CA . ASN A 1 247 ? -4.941 3.620 -6.442 1.00 83.12 247 ASN A CA 1
ATOM 2038 C C . ASN A 1 247 ? -3.477 3.347 -6.802 1.00 83.12 247 ASN A C 1
ATOM 2040 O O . ASN A 1 247 ? -3.197 2.934 -7.926 1.00 83.12 247 ASN A O 1
ATOM 2044 N N . ASN A 1 248 ? -2.549 3.540 -5.863 1.00 82.62 248 ASN A N 1
ATOM 2045 C CA . ASN A 1 248 ? -1.136 3.243 -6.088 1.00 82.62 248 ASN A CA 1
ATOM 2046 C C . ASN A 1 248 ? -0.907 1.735 -6.244 1.00 82.62 248 ASN A C 1
ATOM 2048 O O . ASN A 1 248 ? -0.253 1.325 -7.198 1.00 82.62 248 ASN A O 1
ATOM 2052 N N . ILE A 1 249 ? -1.493 0.903 -5.377 1.00 84.38 249 ILE A N 1
ATOM 2053 C CA . ILE A 1 249 ? -1.430 -0.564 -5.494 1.00 84.38 249 ILE A CA 1
ATOM 2054 C C . ILE A 1 249 ? -2.043 -1.030 -6.814 1.00 84.38 249 ILE A C 1
ATOM 2056 O O . ILE A 1 249 ? -1.452 -1.853 -7.496 1.00 84.38 249 ILE A O 1
ATOM 2060 N N . ARG A 1 250 ? -3.193 -0.486 -7.212 1.00 82.12 250 ARG A N 1
ATOM 2061 C CA . ARG A 1 250 ? -3.888 -0.826 -8.463 1.00 82.12 250 ARG A CA 1
ATOM 2062 C C . ARG A 1 250 ? -3.129 -0.368 -9.696 1.00 82.12 250 ARG A C 1
ATOM 2064 O O . ARG A 1 250 ? -3.146 -1.068 -10.702 1.00 82.12 250 ARG A O 1
ATOM 2071 N N . ALA A 1 251 ? -2.451 0.776 -9.621 1.00 74.94 251 ALA A N 1
ATOM 2072 C CA . ALA A 1 251 ? -1.499 1.165 -10.646 1.00 74.94 251 ALA A CA 1
ATOM 2073 C C . ALA A 1 251 ? -0.406 0.095 -10.730 1.00 74.94 251 ALA A C 1
ATOM 2075 O O . ALA A 1 251 ? -0.211 -0.476 -11.790 1.00 74.94 251 ALA A O 1
ATOM 2076 N N . LEU A 1 252 ? 0.238 -0.249 -9.611 1.00 76.69 252 LEU A N 1
ATOM 2077 C CA . LEU A 1 252 ? 1.274 -1.287 -9.544 1.00 76.69 252 LEU A CA 1
ATOM 2078 C C . LEU A 1 252 ? 0.790 -2.642 -10.094 1.00 76.69 252 LEU A C 1
ATOM 2080 O O . LEU A 1 252 ? 1.487 -3.253 -10.897 1.00 76.69 252 LEU A O 1
ATOM 2084 N N . ASN A 1 253 ? -0.394 -3.094 -9.693 1.00 82.06 253 ASN A N 1
ATOM 2085 C CA . ASN A 1 253 ? -0.955 -4.396 -10.019 1.00 82.06 253 ASN A CA 1
ATOM 2086 C C . ASN A 1 253 ? -2.488 -4.302 -10.209 1.00 82.06 253 ASN A C 1
ATOM 2088 O O . ASN A 1 253 ? -3.253 -4.404 -9.241 1.00 82.06 253 ASN A O 1
ATOM 2092 N N . PRO A 1 254 ? -2.965 -4.146 -11.460 1.00 79.25 254 PRO A N 1
ATOM 2093 C CA . PRO A 1 254 ? -4.388 -3.963 -11.753 1.00 79.25 254 PRO A CA 1
ATOM 2094 C C . PRO A 1 254 ? -5.280 -5.155 -11.393 1.00 79.25 254 PRO A C 1
ATOM 2096 O O . PRO A 1 254 ? -6.491 -4.986 -11.270 1.00 79.25 254 PRO A O 1
ATOM 2099 N N . LYS A 1 255 ? -4.706 -6.359 -11.267 1.00 82.44 255 LYS A N 1
ATOM 2100 C CA . LYS A 1 255 ? -5.452 -7.612 -11.076 1.00 82.44 255 LYS A CA 1
ATOM 2101 C C . LYS A 1 255 ? -5.401 -8.152 -9.652 1.00 82.44 255 LYS A C 1
ATOM 2103 O O . LYS A 1 255 ? -6.027 -9.175 -9.400 1.00 82.44 255 LYS A O 1
ATOM 2108 N N . CYS A 1 256 ? -4.658 -7.515 -8.748 1.00 84.56 256 CYS A N 1
ATOM 2109 C CA . CYS A 1 256 ? -4.498 -8.070 -7.409 1.00 84.56 256 CYS A CA 1
ATOM 2110 C C . CYS A 1 256 ? -5.831 -8.066 -6.649 1.00 84.56 256 CYS A C 1
ATOM 2112 O O . CYS A 1 256 ? -6.637 -7.146 -6.765 1.00 84.56 256 CYS A O 1
ATOM 2114 N N . GLU A 1 257 ? -6.095 -9.080 -5.854 1.00 88.25 257 GLU A N 1
ATOM 2115 C CA . GLU A 1 257 ? -7.185 -9.050 -4.898 1.00 88.25 257 GLU A CA 1
ATOM 2116 C C . GLU A 1 257 ? -6.674 -8.389 -3.612 1.00 88.25 257 GLU A C 1
ATOM 2118 O O . GLU A 1 257 ? -5.625 -8.758 -3.074 1.00 88.25 257 GLU A O 1
ATOM 2123 N N . ILE A 1 258 ? -7.386 -7.352 -3.160 1.00 90.56 258 ILE A N 1
ATOM 2124 C CA . ILE A 1 258 ? -7.007 -6.577 -1.976 1.00 90.56 258 ILE A CA 1
ATOM 2125 C C . ILE A 1 258 ? -8.038 -6.828 -0.888 1.00 90.56 258 ILE A C 1
ATOM 2127 O O . ILE A 1 258 ? -9.215 -6.488 -1.036 1.00 90.56 258 ILE A O 1
ATOM 2131 N N . ILE A 1 259 ? -7.565 -7.360 0.232 1.00 91.00 259 ILE A N 1
ATOM 2132 C CA . ILE A 1 259 ? -8.308 -7.359 1.484 1.00 91.00 259 ILE A CA 1
ATOM 2133 C C . ILE A 1 259 ? -7.877 -6.130 2.268 1.00 91.00 259 ILE A C 1
ATOM 2135 O O . ILE A 1 259 ? -6.697 -5.966 2.567 1.00 91.00 259 ILE A O 1
ATOM 2139 N N . VAL A 1 260 ? -8.820 -5.263 2.612 1.00 89.62 260 VAL A N 1
ATOM 2140 C CA . VAL A 1 260 ? -8.557 -4.097 3.454 1.00 89.62 260 VAL A CA 1
ATOM 2141 C C . VAL A 1 260 ? -9.084 -4.386 4.847 1.00 89.62 260 VAL A C 1
ATOM 2143 O O . VAL A 1 260 ? -10.289 -4.522 5.047 1.00 89.62 260 VAL A O 1
ATOM 2146 N N . PHE A 1 261 ? -8.181 -4.482 5.813 1.00 88.31 261 PHE A N 1
ATOM 2147 C CA . PHE A 1 261 ? -8.517 -4.663 7.210 1.00 88.31 261 PHE A CA 1
ATOM 2148 C C . PHE A 1 261 ? -8.530 -3.322 7.943 1.00 88.31 261 PHE A C 1
ATOM 2150 O O . PHE A 1 261 ? -7.470 -2.744 8.189 1.00 88.31 261 PHE A O 1
ATOM 2157 N N . PHE A 1 262 ? -9.720 -2.845 8.310 1.00 82.81 262 PHE A N 1
ATOM 2158 C CA . PHE A 1 262 ? -9.878 -1.661 9.145 1.00 82.81 262 PHE A CA 1
ATOM 2159 C C . PHE A 1 262 ? -9.813 -2.019 10.619 1.00 82.81 262 PHE A C 1
ATOM 2161 O O . PHE A 1 262 ? -10.577 -2.831 11.157 1.00 82.81 262 PHE A O 1
ATOM 2168 N N . VAL A 1 263 ? -8.905 -1.343 11.297 1.00 72.19 263 VAL A N 1
ATOM 2169 C CA . VAL A 1 263 ? -8.760 -1.450 12.731 1.00 72.19 263 VAL A CA 1
ATOM 2170 C C . VAL A 1 263 ? -9.867 -0.637 13.398 1.00 72.19 263 VAL A C 1
ATOM 2172 O O . VAL A 1 263 ? -9.834 0.577 13.379 1.00 72.19 263 VAL A O 1
ATOM 2175 N N . GLY A 1 264 ? -10.863 -1.287 14.003 1.00 62.28 264 GLY A N 1
ATOM 2176 C CA . GLY A 1 264 ? -11.795 -0.621 14.929 1.00 62.28 264 GLY A CA 1
ATOM 2177 C C . GLY A 1 264 ? -12.876 0.295 14.326 1.00 62.28 264 GLY A C 1
ATOM 2178 O O . GLY A 1 264 ? -13.687 0.796 15.099 1.00 62.28 264 GLY A O 1
ATOM 2179 N N . ALA A 1 265 ? -12.920 0.482 13.005 1.00 61.84 265 ALA A N 1
ATOM 2180 C CA . ALA A 1 265 ? -14.022 1.130 12.284 1.00 61.84 265 ALA A CA 1
ATOM 2181 C C . ALA A 1 265 ? -14.425 0.302 11.057 1.00 61.84 265 ALA A C 1
ATOM 2183 O O . ALA A 1 265 ? -13.662 -0.542 10.573 1.00 61.84 265 ALA A O 1
ATOM 2184 N N . SER A 1 266 ? -15.653 0.500 10.582 1.00 63.31 266 SER A N 1
ATOM 2185 C CA . SER A 1 266 ? -16.151 -0.167 9.383 1.00 63.31 266 SER A CA 1
ATOM 2186 C C . SER A 1 266 ? -15.828 0.629 8.129 1.00 63.31 266 SER A C 1
ATOM 2188 O O . SER A 1 266 ? -15.701 1.853 8.157 1.00 63.31 266 SER A O 1
ATOM 2190 N N . ALA A 1 267 ? -15.744 -0.063 6.993 1.00 58.97 267 ALA A N 1
ATOM 2191 C CA . ALA A 1 267 ? -15.529 0.587 5.709 1.00 58.97 267 ALA A CA 1
ATOM 2192 C C . ALA A 1 267 ? -16.598 1.633 5.390 1.00 58.97 267 ALA A C 1
ATOM 2194 O O . ALA A 1 267 ? -16.259 2.653 4.810 1.00 58.97 267 ALA A O 1
ATOM 2195 N N . LYS A 1 268 ? -17.854 1.435 5.807 1.00 63.16 268 LYS A N 1
ATOM 2196 C CA . LYS A 1 268 ? -18.938 2.410 5.592 1.00 63.16 268 LYS A CA 1
ATOM 2197 C C . LYS A 1 268 ? -18.787 3.671 6.438 1.00 63.16 268 LYS A C 1
ATOM 2199 O O . LYS A 1 268 ? -19.308 4.718 6.074 1.00 63.16 268 LYS A O 1
ATOM 2204 N N . GLU A 1 269 ? -18.091 3.575 7.564 1.00 66.38 269 GLU A N 1
ATOM 2205 C CA . GLU A 1 269 ? -17.815 4.721 8.435 1.00 66.38 269 GLU A CA 1
ATOM 2206 C C . GLU A 1 269 ? -16.624 5.536 7.919 1.00 66.38 269 GLU A C 1
ATOM 2208 O O . GLU A 1 269 ? -16.542 6.740 8.151 1.00 66.38 269 GLU A O 1
ATOM 2213 N N . VAL A 1 270 ? -15.724 4.883 7.178 1.00 60.97 270 VAL A N 1
ATOM 2214 C CA . VAL A 1 270 ? -14.498 5.482 6.639 1.00 60.97 270 VAL A CA 1
ATOM 2215 C C . VAL A 1 270 ? -14.647 5.921 5.178 1.00 60.97 270 VAL A C 1
ATOM 2217 O O . VAL A 1 270 ? -14.011 6.886 4.755 1.00 60.97 270 VAL A O 1
ATOM 2220 N N . LEU A 1 271 ? -15.471 5.228 4.390 1.00 59.88 271 LEU A N 1
ATOM 2221 C CA . LEU A 1 271 ? -15.638 5.392 2.946 1.00 59.88 271 LEU A CA 1
ATOM 2222 C C . LEU A 1 271 ? -17.111 5.725 2.628 1.00 59.88 271 LEU A C 1
ATOM 2224 O O . LEU A 1 271 ? -17.866 4.812 2.289 1.00 59.88 271 LEU A O 1
ATOM 2228 N N . PRO A 1 272 ? -17.522 7.002 2.762 1.00 53.34 272 PRO A N 1
ATOM 2229 C CA . PRO A 1 272 ? -18.855 7.455 2.363 1.00 53.34 272 PRO A CA 1
ATOM 2230 C C . PRO A 1 272 ? -19.080 7.374 0.847 1.00 53.34 272 PRO A C 1
ATOM 2232 O O . PRO A 1 272 ? -18.086 7.448 0.081 1.00 53.34 272 PRO A O 1
#

Secondary structure (DSSP, 8-state):
-------SSEEEEETTTTEEEEE-S-SSS--EEEEEEEEEEEGGGSSEEEEEEEEPTT--HHHHHHHHHHHHHTS-HHHHHHHHHHHHHHHHHHH-GGG-SEEEE---SSHHHHHHHHHHHHH--SEEEEHHHHHHHTT-EEE-HHHHHHHHHHTT--HHHHHHHHHHHHHHHHHHTTS-TTHHHHHHHHHHHHS-SSSHHHHTTGGGGEEESSHHHHHHHHHHTSSEEEEEE-TT--HHHHHHHHHHHHHH-TT-EEEEEESSS-HHHH--

pLDDT: mean 73.73, std 14.44, range [25.19, 92.81]

Foldseek 3Di:
DDDDDDDDFDFDQDPVQLKTWTDQPPPPPPPIWIWHWDWDFDPVLPTEIEIETATDPPDDPVNLVSVLCCLFPPDDPVVNLVLLLSQVVVVCVVPNLQVALEEEFEDDPTPNRVSNLVSSVVVYVHHYDYLVLLVVLQQAKDFQLVVQLVVCVVVVHDPVVSVVLSVLVVVVNVVSNVDLRQVLLVVLQVVQVVPDDDRNVCSVVRVVGTDGPDPVSVVVLVSLQDQEYEYEDEPPQALVNVSSSSSSSCSSHVRHHYYYYYYRHGCVVRHD

Sequence (272 aa):
MRFIYSIKDRCIYTQILNAFEFDLEHNGTIKTIRLTKEIDMIDAYAPCTFFGYKFEDNIDETLRKKAIDYLETSLDYKTFCKLARGSIWTLDRELNIFDFKTVVYQTTKSRFDYLFSVTAYHINAGYFVSDLLITELTKNIEFDYDGYTLFLRQHNVNENDITESCNVVKAMVGNLHNLPYFKVVESTKAYFMSAQNTKAKYGDFLNKFFTFKSQRQAEAFEAVQKDYLLLIADISASHFAIKSTLNNIRALNPKCEIIVFFVGASAKEVLP